Protein AF-0000000085127703 (afdb_homodimer)

Nearest PDB structures (foldseek):
  6pcp-assembly2_C  TM=9.337E-01  e=6.488E-09  Bordetella pertussis
  3bpx-assembly1_A  TM=8.016E-01  e=2.753E-08  unclassified
  5x80-assembly1_B  TM=7.424E-01  e=1.469E-08  Mycobacterium tuberculosis H37Rv
  3bpv-assembly1_A-2  TM=7.666E-01  e=2.931E-08  unclassified
  7kua-assembly1_A-2  TM=8.121E-01  e=8.723E-07  Pseudomonas putida

Structure (mmCIF, N/CA/C/O backbone):
data_AF-0000000085127703-model_v1
#
loop_
_entity.id
_entity.type
_entity.pdbx_description
1 polymer 'Transcriptional regulator, MarR family'
#
loop_
_atom_site.group_PDB
_atom_site.id
_atom_site.type_symbol
_atom_site.label_atom_id
_atom_site.label_alt_id
_atom_site.label_comp_id
_atom_site.label_asym_id
_atom_site.label_entity_id
_atom_site.label_seq_id
_atom_site.pdbx_PDB_ins_code
_atom_site.Cartn_x
_atom_site.Cartn_y
_atom_site.Cartn_z
_atom_site.occupancy
_atom_site.B_iso_or_equiv
_atom_site.auth_seq_id
_atom_site.auth_comp_id
_atom_site.auth_asym_id
_atom_site.auth_atom_id
_atom_site.pdbx_PDB_model_num
ATOM 1 N N . MET A 1 1 ? -14.344 -24.75 -31.078 1 34.97 1 MET A N 1
ATOM 2 C CA . MET A 1 1 ? -13.547 -23.531 -30.922 1 34.97 1 MET A CA 1
ATOM 3 C C . MET A 1 1 ? -12.938 -23.453 -29.531 1 34.97 1 MET A C 1
ATOM 5 O O . MET A 1 1 ? -13.656 -23.453 -28.531 1 34.97 1 MET A O 1
ATOM 9 N N . ASP A 1 2 ? -11.828 -24.078 -29.188 1 39.66 2 ASP A N 1
ATOM 10 C CA . ASP A 1 2 ? -11.125 -24.312 -27.922 1 39.66 2 ASP A CA 1
ATOM 11 C C . ASP A 1 2 ? -10.969 -23 -27.156 1 39.66 2 ASP A C 1
ATOM 13 O O . ASP A 1 2 ? -10.352 -22.047 -27.641 1 39.66 2 ASP A O 1
ATOM 17 N N . THR A 1 3 ? -12 -22.484 -26.594 1 42.81 3 THR A N 1
ATOM 18 C CA . THR A 1 3 ? -12.062 -21.234 -25.844 1 42.81 3 THR A CA 1
ATOM 19 C C . THR A 1 3 ? -10.805 -21.047 -25 1 42.81 3 THR A C 1
ATOM 21 O O . THR A 1 3 ? -10.633 -21.719 -23.969 1 42.81 3 THR A O 1
ATOM 24 N N . MET A 1 4 ? -9.656 -21.062 -25.672 1 41.09 4 MET A N 1
ATOM 25 C CA . MET A 1 4 ? -8.375 -20.875 -25 1 41.09 4 MET A CA 1
ATOM 26 C C . MET A 1 4 ? -8.469 -19.75 -23.969 1 41.09 4 MET A C 1
ATOM 28 O O . MET A 1 4 ? -8.797 -18.609 -24.297 1 41.09 4 MET A O 1
ATOM 32 N N . THR A 1 5 ? -8.961 -20.047 -22.812 1 49 5 THR A N 1
ATOM 33 C CA . THR A 1 5 ? -8.914 -19.094 -21.719 1 49 5 THR A CA 1
ATOM 34 C C . THR A 1 5 ? -7.66 -18.234 -21.812 1 49 5 THR A C 1
ATOM 36 O O . THR A 1 5 ? -6.547 -18.75 -21.875 1 49 5 THR A O 1
ATOM 39 N N . PRO A 1 6 ? -7.852 -17.062 -22.406 1 50.41 6 PRO A N 1
ATOM 40 C CA . PRO A 1 6 ? -6.656 -16.219 -22.5 1 50.41 6 PRO A CA 1
ATOM 41 C C . PRO A 1 6 ? -5.711 -16.391 -21.328 1 50.41 6 PRO A C 1
ATOM 43 O O . PRO A 1 6 ? -6.152 -16.688 -20.203 1 50.41 6 PRO A O 1
ATOM 46 N N . ALA A 1 7 ? -4.52 -16.75 -21.641 1 53.75 7 ALA A N 1
ATOM 47 C CA . ALA A 1 7 ? -3.477 -16.875 -20.625 1 53.75 7 ALA A CA 1
ATOM 48 C C . ALA A 1 7 ? -3.57 -15.742 -19.609 1 53.75 7 ALA A C 1
ATOM 50 O O . ALA A 1 7 ? -3.912 -14.609 -19.969 1 53.75 7 ALA A O 1
ATOM 51 N N . PRO A 1 8 ? -3.711 -16.125 -18.438 1 57.06 8 PRO A N 1
ATOM 52 C CA . PRO A 1 8 ? -3.734 -15.086 -17.406 1 57.06 8 PRO A CA 1
ATOM 53 C C . PRO A 1 8 ? -2.635 -14.039 -17.594 1 57.06 8 PRO A C 1
ATOM 55 O O . PRO A 1 8 ? -1.555 -14.359 -18.094 1 57.06 8 PRO A O 1
ATOM 58 N N . LEU A 1 9 ? -2.992 -12.812 -17.641 1 61.34 9 LEU A N 1
ATOM 59 C CA . LEU A 1 9 ? -2.031 -11.719 -17.734 1 61.34 9 LEU A CA 1
ATOM 60 C C . LEU A 1 9 ? -0.854 -11.945 -16.797 1 61.34 9 LEU A C 1
ATOM 62 O O . LEU A 1 9 ? -1.039 -12.391 -15.664 1 61.34 9 LEU A O 1
ATOM 66 N N . PRO A 1 10 ? 0.305 -11.797 -17.438 1 69.25 10 PRO A N 1
ATOM 67 C CA . PRO A 1 10 ? 1.476 -11.805 -16.562 1 69.25 10 PRO A CA 1
ATOM 68 C C . PRO A 1 10 ? 1.343 -10.836 -15.383 1 69.25 10 PRO A C 1
ATOM 70 O O . PRO A 1 10 ? 0.654 -9.82 -15.492 1 69.25 10 PRO A O 1
ATOM 73 N N . LEU A 1 11 ? 1.837 -11.195 -14.258 1 74.19 11 LEU A N 1
ATOM 74 C CA . LEU A 1 11 ? 1.729 -10.438 -13.016 1 74.19 11 LEU A CA 1
ATOM 75 C C . LEU A 1 11 ? 2.074 -8.977 -13.25 1 74.19 11 LEU A C 1
ATOM 77 O O . LEU A 1 11 ? 1.4 -8.086 -12.719 1 74.19 11 LEU A O 1
ATOM 81 N N . TYR A 1 12 ? 3.021 -8.695 -14.156 1 67.56 12 TYR A N 1
ATOM 82 C CA . TYR A 1 12 ? 3.51 -7.336 -14.367 1 67.56 12 TYR A CA 1
ATOM 83 C C . TYR A 1 12 ? 2.561 -6.547 -15.258 1 67.56 12 TYR A C 1
ATOM 85 O O . TYR A 1 12 ? 2.805 -5.375 -15.555 1 67.56 12 TYR A O 1
ATOM 93 N N . GLN A 1 13 ? 1.473 -7.16 -15.516 1 71.44 13 GLN A N 1
ATOM 94 C CA . GLN A 1 13 ? 0.457 -6.449 -16.281 1 71.44 13 GLN A CA 1
ATOM 95 C C . GLN A 1 13 ? -0.846 -6.328 -15.5 1 71.44 13 GLN A C 1
ATOM 97 O O . GLN A 1 13 ? -1.812 -5.734 -15.984 1 71.44 13 GLN A O 1
ATOM 102 N N . ARG A 1 14 ? -0.801 -6.891 -14.422 1 76.38 14 ARG A N 1
ATOM 103 C CA . ARG A 1 14 ? -2.004 -6.84 -13.594 1 76.38 14 ARG A CA 1
ATOM 104 C C . ARG A 1 14 ? -2.078 -5.531 -12.812 1 76.38 14 ARG A C 1
ATOM 106 O O . ARG A 1 14 ? -1.132 -5.168 -12.109 1 76.38 14 ARG A O 1
ATOM 113 N N . PRO A 1 15 ? -3.182 -4.82 -12.883 1 77.06 15 PRO A N 1
ATOM 114 C CA . PRO A 1 15 ? -3.307 -3.504 -12.258 1 77.06 15 PRO A CA 1
ATOM 115 C C . PRO A 1 15 ? -3.055 -3.541 -10.75 1 77.06 15 PRO A C 1
ATOM 117 O O . PRO A 1 15 ? -2.463 -2.609 -10.195 1 77.06 15 PRO A O 1
ATOM 120 N N . GLY A 1 16 ? -3.551 -4.629 -10.141 1 83.44 16 GLY A N 1
ATOM 121 C CA . GLY A 1 16 ? -3.318 -4.734 -8.703 1 83.44 16 GLY A CA 1
ATOM 122 C C . GLY A 1 16 ? -1.847 -4.754 -8.344 1 83.44 16 GLY A C 1
ATOM 123 O O . GLY A 1 16 ? -1.427 -4.086 -7.395 1 83.44 16 GLY A O 1
ATOM 124 N N . PHE A 1 17 ? -1.07 -5.449 -9.117 1 83.62 17 PHE A N 1
ATOM 125 C CA . PHE A 1 17 ? 0.365 -5.547 -8.875 1 83.62 17 PHE A CA 1
ATOM 126 C C . PHE A 1 17 ? 1.057 -4.223 -9.18 1 83.62 17 PHE A C 1
ATOM 128 O O . PHE A 1 17 ? 1.904 -3.771 -8.406 1 83.62 17 PHE A O 1
ATOM 135 N N . LEU A 1 18 ? 0.673 -3.578 -10.18 1 78.12 18 LEU A N 1
ATOM 136 C CA . LEU A 1 18 ? 1.271 -2.307 -10.57 1 78.12 18 LEU A CA 1
ATOM 137 C C . LEU A 1 18 ? 0.96 -1.223 -9.547 1 78.12 18 LEU A C 1
ATOM 139 O O . LEU A 1 18 ? 1.81 -0.379 -9.25 1 78.12 18 LEU A O 1
ATOM 143 N N . LEU A 1 19 ? -0.221 -1.273 -9.031 1 84.31 19 LEU A N 1
ATOM 144 C CA . LEU A 1 19 ? -0.604 -0.324 -7.992 1 84.31 19 LEU A CA 1
ATOM 145 C C . LEU A 1 19 ? 0.225 -0.538 -6.73 1 84.31 19 LEU A C 1
ATOM 147 O O . LEU A 1 19 ? 0.68 0.427 -6.109 1 84.31 19 LEU A O 1
ATOM 151 N N . ARG A 1 20 ? 0.376 -1.739 -6.367 1 87.62 20 ARG A N 1
ATOM 152 C CA . ARG A 1 20 ? 1.191 -2.049 -5.199 1 87.62 20 ARG A CA 1
ATOM 153 C C . ARG A 1 20 ? 2.621 -1.553 -5.383 1 87.62 20 ARG A C 1
ATOM 155 O O . ARG A 1 20 ? 3.178 -0.902 -4.492 1 87.62 20 ARG A O 1
ATOM 162 N N . ARG A 1 21 ? 3.17 -1.856 -6.5 1 83.5 21 ARG A N 1
ATOM 163 C CA . ARG A 1 21 ? 4.547 -1.454 -6.773 1 83.5 21 ARG A CA 1
ATOM 164 C C . ARG A 1 21 ? 4.676 0.065 -6.801 1 83.5 21 ARG A C 1
ATOM 166 O O . ARG A 1 21 ? 5.629 0.621 -6.246 1 83.5 21 ARG A O 1
ATOM 173 N N . ALA A 1 22 ? 3.738 0.71 -7.441 1 82.38 22 ALA A N 1
ATOM 174 C CA . ALA A 1 22 ? 3.74 2.17 -7.492 1 82.38 22 ALA A CA 1
ATOM 175 C C . ALA A 1 22 ? 3.658 2.768 -6.09 1 82.38 22 ALA A C 1
ATOM 177 O O . ALA A 1 22 ? 4.34 3.748 -5.785 1 82.38 22 ALA A O 1
ATOM 178 N N . HIS A 1 23 ? 2.787 2.203 -5.34 1 87.62 23 HIS A N 1
ATOM 179 C CA . HIS A 1 23 ? 2.656 2.668 -3.965 1 87.62 23 HIS A CA 1
ATOM 180 C C . HIS A 1 23 ? 3.951 2.457 -3.188 1 87.62 23 HIS A C 1
ATOM 182 O O . HIS A 1 23 ? 4.391 3.346 -2.451 1 87.62 23 HIS A O 1
ATOM 188 N N . GLN A 1 24 ? 4.613 1.324 -3.359 1 89.25 24 GLN A N 1
ATOM 189 C CA . GLN A 1 24 ? 5.879 1.037 -2.693 1 89.25 24 GLN A CA 1
ATOM 190 C C . GLN A 1 24 ? 6.945 2.059 -3.074 1 89.25 24 GLN A C 1
ATOM 192 O O . GLN A 1 24 ? 7.68 2.549 -2.213 1 89.25 24 GLN A O 1
ATOM 197 N N . ILE A 1 25 ? 7.008 2.342 -4.305 1 84.25 25 ILE A N 1
ATOM 198 C CA . ILE A 1 25 ? 7.988 3.307 -4.797 1 84.25 25 ILE A CA 1
ATOM 199 C C . ILE A 1 25 ? 7.691 4.688 -4.215 1 84.25 25 ILE A C 1
ATOM 201 O O . ILE A 1 25 ? 8.609 5.391 -3.779 1 84.25 25 ILE A O 1
ATOM 205 N N . SER A 1 26 ? 6.414 5.031 -4.246 1 88.44 26 SER A N 1
ATOM 206 C CA . SER A 1 26 ? 6 6.309 -3.684 1 88.44 26 SER A CA 1
ATOM 207 C C . SER A 1 26 ? 6.402 6.43 -2.219 1 88.44 26 SER A C 1
ATOM 209 O O . SER A 1 26 ? 6.934 7.457 -1.796 1 88.44 26 SER A O 1
ATOM 211 N N . VAL A 1 27 ? 6.176 5.434 -1.481 1 93.25 27 VAL A N 1
ATOM 212 C CA . VAL A 1 27 ? 6.523 5.418 -0.065 1 93.25 27 VAL A CA 1
ATOM 213 C C . VAL A 1 27 ? 8.039 5.523 0.096 1 93.25 27 VAL A C 1
ATOM 215 O O . VAL A 1 27 ? 8.531 6.297 0.922 1 93.25 27 VAL A O 1
ATOM 218 N N . GLY A 1 28 ? 8.758 4.758 -0.747 1 91.81 28 GLY A N 1
ATOM 219 C CA . GLY A 1 28 ? 10.211 4.816 -0.689 1 91.81 28 GLY A CA 1
ATOM 220 C C . GLY A 1 28 ? 10.766 6.203 -0.958 1 91.81 28 GLY A C 1
ATOM 221 O O . GLY A 1 28 ? 11.664 6.664 -0.25 1 91.81 28 GLY A O 1
ATOM 222 N N . ILE A 1 29 ? 10.25 6.84 -1.928 1 89.69 29 ILE A N 1
ATOM 223 C CA . ILE A 1 29 ? 10.68 8.188 -2.287 1 89.69 29 ILE A CA 1
ATOM 224 C C . ILE A 1 29 ? 10.383 9.148 -1.138 1 89.69 29 ILE A C 1
ATOM 226 O O . ILE A 1 29 ? 11.234 9.961 -0.768 1 89.69 29 ILE A O 1
ATOM 230 N N . PHE A 1 30 ? 9.172 9.062 -0.596 1 94.38 30 PHE A N 1
ATOM 231 C CA . PHE A 1 30 ? 8.789 9.914 0.529 1 94.38 30 PHE A CA 1
ATOM 232 C C . PHE A 1 30 ? 9.734 9.703 1.705 1 94.38 30 PHE A C 1
ATOM 234 O O . PHE A 1 30 ? 10.25 10.672 2.273 1 94.38 30 PHE A O 1
ATOM 241 N N . GLU A 1 31 ? 9.992 8.5 2.061 1 94.25 31 GLU A N 1
ATOM 242 C CA . GLU A 1 31 ? 10.812 8.188 3.229 1 94.25 31 GLU A CA 1
ATOM 243 C C . GLU A 1 31 ? 12.258 8.641 3.025 1 94.25 31 GLU A C 1
ATOM 245 O O . GLU A 1 31 ? 12.906 9.102 3.965 1 94.25 31 GLU A O 1
ATOM 250 N N . GLU A 1 32 ? 12.695 8.453 1.856 1 93.12 32 GLU A N 1
ATOM 251 C CA . GLU A 1 32 ? 14.047 8.914 1.559 1 93.12 32 GLU A CA 1
ATOM 252 C C . GLU A 1 32 ? 14.156 10.43 1.692 1 93.12 32 GLU A C 1
ATOM 254 O O . GLU A 1 32 ? 15.078 10.938 2.342 1 93.12 32 GLU A O 1
ATOM 259 N N . GLN A 1 33 ? 13.195 11.164 1.123 1 93.94 33 GLN A N 1
ATOM 260 C CA . GLN A 1 33 ? 13.258 12.625 1.088 1 93.94 33 GLN A CA 1
ATOM 261 C C . GLN A 1 33 ? 12.93 13.219 2.455 1 93.94 33 GLN A C 1
ATOM 263 O O . GLN A 1 33 ? 13.453 14.273 2.816 1 93.94 33 GLN A O 1
ATOM 268 N N . CYS A 1 34 ? 12.086 12.555 3.25 1 95 34 CYS A N 1
ATOM 269 C CA . CYS A 1 34 ? 11.617 13.109 4.516 1 95 34 CYS A CA 1
ATOM 270 C C . CYS A 1 34 ? 12.305 12.43 5.695 1 95 34 CYS A C 1
ATOM 272 O O . CYS A 1 34 ? 11.875 12.57 6.84 1 95 34 CYS A O 1
ATOM 274 N N . ARG A 1 35 ? 13.359 11.711 5.367 1 92.75 35 ARG A N 1
ATOM 275 C CA . ARG A 1 35 ? 14.109 10.984 6.383 1 92.75 35 ARG A CA 1
ATOM 276 C C . ARG A 1 35 ? 14.516 11.898 7.531 1 92.75 35 ARG A C 1
ATOM 278 O O . ARG A 1 35 ? 14.359 11.547 8.703 1 92.75 35 ARG A O 1
ATOM 285 N N . PRO A 1 36 ? 14.891 13.102 7.324 1 92.69 36 PRO A N 1
ATOM 286 C CA . PRO A 1 36 ? 15.328 13.984 8.406 1 92.69 36 PRO A CA 1
ATOM 287 C C . PRO A 1 36 ? 14.203 14.32 9.383 1 92.69 36 PRO A C 1
ATOM 289 O O . PRO A 1 36 ? 14.469 14.695 10.531 1 92.69 36 PRO A O 1
ATOM 292 N N . LEU A 1 37 ? 12.969 14.18 9.008 1 92.75 37 LEU A N 1
ATOM 293 C CA . LEU A 1 37 ? 11.828 14.555 9.836 1 92.75 37 LEU A CA 1
ATOM 294 C C . LEU A 1 37 ? 11.312 13.352 10.625 1 92.75 37 LEU A C 1
ATOM 296 O O . LEU A 1 37 ? 10.562 13.523 11.594 1 92.75 37 LEU A O 1
ATOM 300 N N . GLY A 1 38 ? 11.688 12.195 10.164 1 92.38 38 GLY A N 1
ATOM 301 C CA . GLY A 1 38 ? 11.195 10.992 10.82 1 92.38 38 GLY A CA 1
ATOM 302 C C . GLY A 1 38 ? 9.695 10.805 10.664 1 92.38 38 GLY A C 1
ATOM 303 O O . GLY A 1 38 ? 9.023 10.367 11.594 1 92.38 38 GLY A O 1
ATOM 304 N N . LEU A 1 39 ? 9.094 11.188 9.602 1 92.62 39 LEU A N 1
ATOM 305 C CA . LEU A 1 39 ? 7.664 11.094 9.328 1 92.62 39 LEU A CA 1
ATOM 306 C C . LEU A 1 39 ? 7.383 10.031 8.266 1 92.62 39 LEU A C 1
ATOM 308 O O . LEU A 1 39 ? 8.109 9.93 7.277 1 92.62 39 LEU A O 1
ATOM 312 N N . THR A 1 40 ? 6.445 9.227 8.539 1 94.69 40 THR A N 1
ATOM 313 C CA . THR A 1 40 ? 5.926 8.328 7.516 1 94.69 40 THR A CA 1
ATOM 314 C C . THR A 1 40 ? 4.797 8.992 6.73 1 94.69 40 THR A C 1
ATOM 316 O O . THR A 1 40 ? 4.242 10 7.168 1 94.69 40 THR A O 1
ATOM 319 N N . PRO A 1 41 ? 4.434 8.375 5.633 1 95.44 41 PRO A N 1
ATOM 320 C CA . PRO A 1 41 ? 3.359 8.984 4.844 1 95.44 41 PRO A CA 1
ATOM 321 C C . PRO A 1 41 ? 2.045 9.086 5.613 1 95.44 41 PRO A C 1
ATOM 323 O O . PRO A 1 41 ? 1.398 10.133 5.613 1 95.44 41 PRO A O 1
ATOM 326 N N . PRO A 1 42 ? 1.661 8.039 6.383 1 96.06 42 PRO A N 1
ATOM 327 C CA . PRO A 1 42 ? 0.42 8.172 7.152 1 96.06 42 PRO A CA 1
ATOM 328 C C . PRO A 1 42 ? 0.514 9.234 8.242 1 96.06 42 PRO A C 1
ATOM 330 O O . PRO A 1 42 ? -0.464 9.938 8.508 1 96.06 42 PRO A O 1
ATOM 333 N N . GLN A 1 43 ? 1.615 9.312 8.828 1 96.25 43 GLN A N 1
ATOM 334 C CA . GLN A 1 43 ? 1.798 10.344 9.844 1 96.25 43 GLN A CA 1
ATOM 335 C C . GLN A 1 43 ? 1.698 11.742 9.242 1 96.25 43 GLN A C 1
ATOM 337 O O . GLN A 1 43 ? 1.05 12.625 9.805 1 96.25 43 GLN A O 1
ATOM 342 N N . TYR A 1 44 ? 2.342 11.93 8.141 1 95.94 44 TYR A N 1
ATOM 343 C CA . TYR A 1 44 ? 2.244 13.203 7.438 1 95.94 44 TYR A CA 1
ATOM 344 C C . TYR A 1 44 ? 0.797 13.516 7.066 1 95.94 44 TYR A C 1
ATOM 346 O O . TYR A 1 44 ? 0.32 14.633 7.281 1 95.94 44 TYR A O 1
ATOM 354 N N . GLY A 1 45 ? 0.127 12.531 6.477 1 94.88 45 GLY A N 1
ATOM 355 C CA . GLY A 1 45 ? -1.273 12.711 6.121 1 94.88 45 GLY A CA 1
ATOM 356 C C . GLY A 1 45 ? -2.139 13.117 7.301 1 94.88 45 GLY A C 1
ATOM 357 O O . GLY A 1 45 ? -3.006 13.984 7.172 1 94.88 45 GLY A O 1
ATOM 358 N N . ALA A 1 46 ? -1.9 12.516 8.391 1 95.62 46 ALA A N 1
ATOM 359 C CA . ALA A 1 46 ? -2.656 12.844 9.594 1 95.62 46 ALA A CA 1
ATOM 360 C C . ALA A 1 46 ? -2.414 14.289 10.016 1 95.62 46 ALA A C 1
ATOM 362 O O . ALA A 1 46 ? -3.355 15.008 10.352 1 95.62 46 ALA A O 1
ATOM 363 N N . LEU A 1 47 ? -1.167 14.695 10 1 96.31 47 LEU A N 1
ATOM 364 C CA . LEU A 1 47 ? -0.826 16.062 10.375 1 96.31 47 LEU A CA 1
ATOM 365 C C . LEU A 1 47 ? -1.514 17.062 9.453 1 96.31 47 LEU A C 1
ATOM 367 O O . LEU A 1 47 ? -2.055 18.078 9.922 1 96.31 47 LEU A O 1
ATOM 371 N N . VAL A 1 48 ? -1.512 16.766 8.219 1 94.44 48 VAL A N 1
ATOM 372 C CA . VAL A 1 48 ? -2.123 17.656 7.227 1 94.44 48 VAL A CA 1
ATOM 373 C C . VAL A 1 48 ? -3.621 17.766 7.496 1 94.44 48 VAL A C 1
ATOM 375 O O . VAL A 1 48 ? -4.168 18.875 7.512 1 94.44 48 VAL A O 1
ATOM 378 N N . LEU A 1 49 ? -4.258 16.656 7.754 1 92.88 49 LEU A N 1
ATOM 379 C CA . LEU A 1 49 ? -5.707 16.641 7.922 1 92.88 49 LEU A CA 1
ATOM 380 C C . LEU A 1 49 ? -6.109 17.312 9.234 1 92.88 49 LEU A C 1
ATOM 382 O O . LEU A 1 49 ? -7.098 18.047 9.281 1 92.88 49 LEU A O 1
ATOM 386 N N . ILE A 1 50 ? -5.359 17.047 10.234 1 94.88 50 ILE A N 1
ATOM 387 C CA . ILE A 1 50 ? -5.656 17.656 11.523 1 94.88 50 ILE A CA 1
ATOM 388 C C . ILE A 1 50 ? -5.477 19.172 11.438 1 94.88 50 ILE A C 1
ATOM 390 O O . ILE A 1 50 ? -6.27 19.922 11.992 1 94.88 50 ILE A O 1
ATOM 394 N N . ASP A 1 51 ? -4.402 19.578 10.773 1 94.38 51 ASP A N 1
ATOM 395 C CA . ASP A 1 51 ? -4.152 21.016 10.602 1 94.38 51 ASP A CA 1
ATOM 396 C C . ASP A 1 51 ? -5.285 21.672 9.82 1 94.38 51 ASP A C 1
ATOM 398 O O . ASP A 1 51 ? -5.672 22.812 10.125 1 94.38 51 ASP A O 1
ATOM 402 N N . ALA A 1 52 ? -5.801 21.031 8.852 1 90.88 52 ALA A N 1
ATOM 403 C CA . ALA A 1 52 ? -6.848 21.562 7.984 1 90.88 52 ALA A CA 1
ATOM 404 C C . ALA A 1 52 ? -8.188 21.609 8.711 1 90.88 52 ALA A C 1
ATOM 406 O O . ALA A 1 52 ? -9.07 22.391 8.344 1 90.88 52 ALA A O 1
ATOM 407 N N . SER A 1 53 ? -8.367 20.75 9.688 1 90.31 53 SER A N 1
ATOM 408 C CA . SER A 1 53 ? -9.617 20.703 10.438 1 90.31 53 SER A CA 1
ATOM 409 C C . SER A 1 53 ? -9.352 20.578 11.93 1 90.31 53 SER A C 1
ATOM 411 O O . SER A 1 53 ? -9.664 19.562 12.547 1 90.31 53 SER A O 1
ATOM 413 N N . PRO A 1 54 ? -8.922 21.734 12.5 1 90.38 54 PRO A N 1
ATOM 414 C CA . PRO A 1 54 ? -8.664 21.672 13.938 1 90.38 54 PRO A CA 1
ATOM 415 C C . PRO A 1 54 ? -9.914 21.344 14.75 1 90.38 54 PRO A C 1
ATOM 417 O O . PRO A 1 54 ? -11 21.859 14.469 1 90.38 54 PRO A O 1
ATOM 420 N N . GLY A 1 55 ? -9.758 20.391 15.664 1 89.69 55 GLY A N 1
ATOM 421 C CA . GLY A 1 55 ? -10.883 20 16.5 1 89.69 55 GLY A CA 1
ATOM 422 C C . GLY A 1 55 ? -11.648 18.797 15.945 1 89.69 55 GLY A C 1
ATOM 423 O O . GLY A 1 55 ? -12.625 18.359 16.547 1 89.69 55 GLY A O 1
ATOM 424 N N . SER A 1 56 ? -11.172 18.266 14.844 1 88.5 56 SER A N 1
ATOM 425 C CA . SER A 1 56 ? -11.797 17.062 14.297 1 88.5 56 SER A CA 1
ATOM 426 C C . SER A 1 56 ? -11.594 15.859 15.227 1 88.5 56 SER A C 1
ATOM 428 O O . SER A 1 56 ? -10.625 15.812 15.984 1 88.5 56 SER A O 1
ATOM 430 N N . ASP A 1 57 ? -12.562 14.93 15.117 1 91.56 57 ASP A N 1
ATOM 431 C CA . ASP A 1 57 ? -12.445 13.75 15.961 1 91.56 57 ASP A CA 1
ATOM 432 C C . ASP A 1 57 ? -11.711 12.625 15.234 1 91.56 57 ASP A C 1
ATOM 434 O O . ASP A 1 57 ? -11.469 12.711 14.031 1 91.56 57 ASP A O 1
ATOM 438 N N . GLN A 1 58 ? -11.359 11.648 16 1 92.56 58 GLN A N 1
ATOM 439 C CA . GLN A 1 58 ? -10.578 10.547 15.477 1 92.56 58 GLN A CA 1
ATOM 440 C C . GLN A 1 58 ? -11.344 9.781 14.398 1 92.56 58 GLN A C 1
ATOM 442 O O . GLN A 1 58 ? -10.758 9.297 13.438 1 92.56 58 GLN A O 1
ATOM 447 N N . SER A 1 59 ? -12.602 9.719 14.609 1 90 59 SER A N 1
ATOM 448 C CA . SER A 1 59 ? -13.43 9.023 13.625 1 90 59 SER A CA 1
ATOM 449 C C . SER A 1 59 ? -13.414 9.742 12.281 1 90 59 SER A C 1
ATOM 451 O O . SER A 1 59 ? -13.32 9.102 11.227 1 90 59 SER A O 1
ATOM 453 N N . SER A 1 60 ? -13.547 11.023 12.336 1 89.56 60 SER A N 1
ATOM 454 C CA . SER A 1 60 ? -13.492 11.828 11.117 1 89.56 60 SER A CA 1
ATOM 455 C C . SER A 1 60 ? -12.125 11.727 10.445 1 89.56 60 SER A C 1
ATOM 457 O O . SER A 1 60 ? -12.039 11.656 9.219 1 89.56 60 SER A O 1
ATOM 459 N N . LEU A 1 61 ? -11.078 11.695 11.227 1 92.56 61 LEU A N 1
ATOM 460 C CA . LEU A 1 61 ? -9.727 11.523 10.703 1 92.56 61 LEU A CA 1
ATOM 461 C C . LEU A 1 61 ? -9.57 10.164 10.031 1 92.56 61 LEU A C 1
ATOM 463 O O . LEU A 1 61 ? -9.031 10.07 8.93 1 92.56 61 LEU A O 1
ATOM 467 N N . ALA A 1 62 ? -10.109 9.164 10.664 1 92.25 62 ALA A N 1
ATOM 468 C CA . ALA A 1 62 ? -10.047 7.812 10.125 1 92.25 62 ALA A CA 1
ATOM 469 C C . ALA A 1 62 ? -10.727 7.727 8.766 1 92.25 62 ALA A C 1
ATOM 471 O O . ALA A 1 62 ? -10.164 7.18 7.812 1 92.25 62 ALA A O 1
ATOM 472 N N . ARG A 1 63 ? -11.875 8.32 8.695 1 87.5 63 ARG A N 1
ATOM 473 C CA . ARG A 1 63 ? -12.648 8.328 7.453 1 87.5 63 ARG A CA 1
ATOM 474 C C . ARG A 1 63 ? -11.898 9.062 6.348 1 87.5 63 ARG A C 1
ATOM 476 O O . ARG A 1 63 ? -11.797 8.57 5.223 1 87.5 63 ARG A O 1
ATOM 483 N N . ALA A 1 64 ? -11.359 10.156 6.715 1 85.88 64 ALA A N 1
ATOM 484 C CA . ALA A 1 64 ? -10.641 10.969 5.734 1 85.88 64 ALA A CA 1
ATOM 485 C C . ALA A 1 64 ? -9.383 10.258 5.238 1 85.88 64 ALA A C 1
ATOM 487 O O . ALA A 1 64 ? -9.008 10.383 4.07 1 85.88 64 ALA A O 1
ATOM 488 N N . MET A 1 65 ? -8.758 9.492 6.043 1 90.5 65 MET A N 1
ATOM 489 C CA . MET A 1 65 ? -7.516 8.812 5.703 1 90.5 65 MET A CA 1
ATOM 490 C C . MET A 1 65 ? -7.797 7.469 5.035 1 90.5 65 MET A C 1
ATOM 492 O O . MET A 1 65 ? -6.922 6.902 4.379 1 90.5 65 MET A O 1
ATOM 496 N N . GLY A 1 66 ? -8.961 6.941 5.246 1 89.06 66 GLY A N 1
ATOM 497 C CA . GLY A 1 66 ? -9.258 5.59 4.805 1 89.06 66 GLY A CA 1
ATOM 498 C C . GLY A 1 66 ? -8.664 4.523 5.707 1 89.06 66 GLY A C 1
ATOM 499 O O . GLY A 1 66 ? -8.211 3.482 5.227 1 89.06 66 GLY A O 1
ATOM 500 N N . PHE A 1 67 ? -8.586 4.809 7.004 1 93.19 67 PHE A N 1
ATOM 501 C CA . PHE A 1 67 ? -8.086 3.861 7.988 1 93.19 67 PHE A CA 1
ATOM 502 C C . PHE A 1 67 ? -9.203 3.4 8.914 1 93.19 67 PHE A C 1
ATOM 504 O O . PHE A 1 67 ? -10.234 4.062 9.031 1 93.19 67 PHE A O 1
ATOM 511 N N . ASP A 1 68 ? -8.953 2.244 9.469 1 92.19 68 ASP A N 1
ATOM 512 C CA . ASP A 1 68 ? -9.875 1.828 10.516 1 92.19 68 ASP A CA 1
ATOM 513 C C . ASP A 1 68 ? -9.555 2.514 11.836 1 92.19 68 ASP A C 1
ATOM 515 O O . ASP A 1 68 ? -8.531 3.195 11.953 1 92.19 68 ASP A O 1
ATOM 519 N N . LYS A 1 69 ? -10.406 2.32 12.75 1 92.88 69 LYS A N 1
ATOM 520 C CA . LYS A 1 69 ? -10.328 3.021 14.031 1 92.88 69 LYS A CA 1
ATOM 521 C C . LYS A 1 69 ? -9.062 2.65 14.781 1 92.88 69 LYS A C 1
ATOM 523 O O . LYS A 1 69 ? -8.422 3.512 15.391 1 92.88 69 LYS A O 1
ATOM 528 N N . VAL A 1 70 ? -8.727 1.424 14.727 1 95.81 70 VAL A N 1
ATOM 529 C CA . VAL A 1 70 ? -7.586 0.936 15.492 1 95.81 70 VAL A CA 1
ATOM 530 C C . VAL A 1 70 ? -6.293 1.502 14.914 1 95.81 70 VAL A C 1
ATOM 532 O O . VAL A 1 70 ? -5.434 1.986 15.648 1 95.81 70 VAL A O 1
ATOM 535 N N . THR A 1 71 ? -6.152 1.456 13.57 1 95.75 71 THR A N 1
ATOM 536 C CA . THR A 1 71 ? -4.984 2.01 12.891 1 95.75 71 THR A CA 1
ATOM 537 C C . THR A 1 71 ? -4.859 3.506 13.172 1 95.75 71 THR A C 1
ATOM 539 O O . THR A 1 71 ? -3.762 4.004 13.43 1 95.75 71 THR A O 1
ATOM 542 N N . THR A 1 72 ? -5.965 4.164 13.109 1 95.06 72 THR A N 1
ATOM 543 C CA . THR A 1 72 ? -5.977 5.602 13.352 1 95.06 72 THR A CA 1
ATOM 544 C C . THR A 1 72 ? -5.586 5.914 14.797 1 95.06 72 THR A C 1
ATOM 546 O O . THR A 1 72 ? -4.812 6.84 15.047 1 95.06 72 THR A O 1
ATOM 549 N N . LEU A 1 73 ? -6.09 5.121 15.727 1 95.38 73 LEU A N 1
ATOM 550 C CA . LEU A 1 73 ? -5.758 5.301 17.125 1 95.38 73 LEU A CA 1
ATOM 551 C C . LEU A 1 73 ? -4.254 5.172 17.359 1 95.38 73 LEU A C 1
ATOM 553 O O . LEU A 1 73 ? -3.646 6.008 18.031 1 95.38 73 LEU A O 1
ATOM 557 N N . ARG A 1 74 ? -3.709 4.172 16.781 1 97.38 74 ARG A N 1
ATOM 558 C CA . ARG A 1 74 ? -2.275 3.943 16.922 1 97.38 74 ARG A CA 1
ATOM 559 C C . ARG A 1 74 ? -1.475 5.078 16.297 1 97.38 74 ARG A C 1
ATOM 561 O O . ARG A 1 74 ? -0.456 5.504 16.844 1 97.38 74 ARG A O 1
ATOM 568 N N . LEU A 1 75 ? -1.902 5.465 15.18 1 97.12 75 LEU A N 1
ATOM 569 C CA . LEU A 1 75 ? -1.26 6.562 14.469 1 97.12 75 LEU A CA 1
ATOM 570 C C . LEU A 1 75 ? -1.283 7.84 15.305 1 97.12 75 LEU A C 1
ATOM 572 O O . LEU A 1 75 ? -0.251 8.492 15.477 1 97.12 75 LEU A O 1
ATOM 576 N N . VAL A 1 76 ? -2.428 8.164 15.883 1 96.75 76 VAL A N 1
ATOM 577 C CA . VAL A 1 76 ? -2.605 9.383 16.672 1 96.75 76 VAL A CA 1
ATOM 578 C C . VAL A 1 76 ? -1.806 9.281 17.969 1 96.75 76 VAL A C 1
ATOM 580 O O . VAL A 1 76 ? -1.161 10.242 18.375 1 96.75 76 VAL A O 1
ATOM 583 N N . ARG A 1 77 ? -1.855 8.164 18.562 1 96.88 77 ARG A N 1
ATOM 584 C CA . ARG A 1 77 ? -1.084 7.949 19.781 1 96.88 77 ARG A CA 1
ATOM 585 C C . ARG A 1 77 ? 0.405 8.172 19.531 1 96.88 77 ARG A C 1
ATOM 587 O O . ARG A 1 77 ? 1.09 8.789 20.344 1 96.88 77 ARG A O 1
ATOM 594 N N . GLY A 1 78 ? 0.889 7.664 18.453 1 97.31 78 GLY A N 1
ATOM 595 C CA . GLY A 1 78 ? 2.285 7.867 18.094 1 97.31 78 GLY A CA 1
ATOM 596 C C . GLY A 1 78 ? 2.646 9.328 17.922 1 97.31 78 GLY A C 1
ATOM 597 O O . GLY A 1 78 ? 3.713 9.773 18.344 1 97.31 78 GLY A O 1
ATOM 598 N N . LEU A 1 79 ? 1.788 10.07 17.328 1 97.75 79 LEU A N 1
ATOM 599 C CA . LEU A 1 79 ? 2.018 11.492 17.094 1 97.75 79 LEU A CA 1
ATOM 600 C C . LEU A 1 79 ? 1.929 12.273 18.406 1 97.75 79 LEU A C 1
ATOM 602 O O . LEU A 1 79 ? 2.66 13.242 18.609 1 97.75 79 LEU A O 1
ATOM 606 N N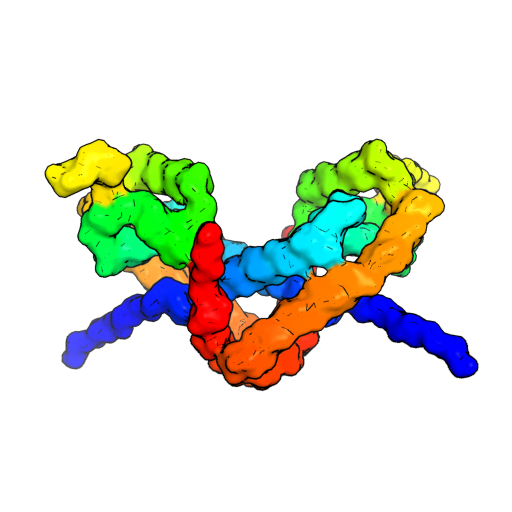 . GLU A 1 80 ? 1.001 11.828 19.25 1 97.12 80 GLU A N 1
ATOM 607 C CA . GLU A 1 80 ? 0.863 12.438 20.562 1 97.12 80 GLU A CA 1
ATOM 608 C C . GLU A 1 80 ? 2.105 12.203 21.422 1 97.12 80 GLU A C 1
ATOM 610 O O . GLU A 1 80 ? 2.586 13.117 22.094 1 97.12 80 GLU A O 1
ATOM 615 N N . GLU A 1 81 ? 2.615 11.016 21.422 1 97.12 81 GLU A N 1
ATOM 616 C CA . GLU A 1 81 ? 3.811 10.656 22.172 1 97.12 81 GLU A CA 1
ATOM 617 C C . GLU A 1 81 ? 5.008 11.508 21.75 1 97.12 81 GLU A C 1
ATOM 619 O O . GLU A 1 81 ? 5.871 11.82 22.578 1 97.12 81 GLU A O 1
ATOM 624 N N . ARG A 1 82 ? 5.016 11.938 20.516 1 97 82 ARG A N 1
ATOM 625 C CA . ARG A 1 82 ? 6.102 12.758 20 1 97 82 ARG A CA 1
ATOM 626 C C . ARG A 1 82 ? 5.777 14.242 20.141 1 97 82 ARG A C 1
ATOM 628 O O . ARG A 1 82 ? 6.527 15.094 19.656 1 97 82 ARG A O 1
ATOM 635 N N . GLU A 1 83 ? 4.586 14.508 20.703 1 98 83 GLU A N 1
ATOM 636 C CA . GLU A 1 83 ? 4.145 15.852 21.047 1 98 83 GLU A CA 1
ATOM 637 C C . GLU A 1 83 ? 3.801 16.656 19.797 1 98 83 GLU A C 1
ATOM 639 O O . GLU A 1 83 ? 4.012 17.875 19.766 1 98 83 GLU A O 1
ATOM 644 N N . TYR A 1 84 ? 3.383 16.016 18.734 1 98.12 84 TYR A N 1
ATOM 645 C CA . TYR A 1 84 ? 2.971 16.703 17.531 1 98.12 84 TYR A CA 1
ATOM 646 C C . TYR A 1 84 ? 1.476 17 17.547 1 98.12 84 TYR A C 1
ATOM 648 O O . TYR A 1 84 ? 1.014 17.953 16.906 1 98.12 84 TYR A O 1
ATOM 656 N N . VAL A 1 85 ? 0.708 16.141 18.266 1 97.88 85 VAL A N 1
ATOM 657 C CA . VAL A 1 85 ? -0.747 16.234 18.312 1 97.88 85 VAL A CA 1
ATOM 658 C C . VAL A 1 85 ? -1.222 16.281 19.766 1 97.88 85 VAL A C 1
ATOM 660 O O . VAL A 1 85 ? -0.62 15.648 20.641 1 97.88 85 VAL A O 1
ATOM 663 N N . HIS A 1 86 ? -2.178 17.047 19.953 1 96.44 86 HIS A N 1
ATOM 664 C CA . HIS A 1 86 ? -2.861 17.109 21.234 1 96.44 86 HIS A CA 1
ATOM 665 C C . HIS A 1 86 ? -4.297 16.594 21.125 1 96.44 86 HIS A C 1
ATOM 667 O O . HIS A 1 86 ? -5.02 16.969 20.188 1 96.44 86 HIS A O 1
ATOM 673 N N . ARG A 1 87 ? -4.617 15.711 22.031 1 92.31 87 ARG A N 1
ATOM 674 C CA . ARG A 1 87 ? -5.969 15.172 22.109 1 92.31 87 ARG A CA 1
ATOM 675 C C . ARG A 1 87 ? -6.699 15.711 23.344 1 92.31 87 ARG A C 1
ATOM 677 O O . ARG A 1 87 ? -6.152 15.711 24.438 1 92.31 87 ARG A O 1
ATOM 684 N N . ALA A 1 88 ? -7.828 16.281 23.125 1 88.88 88 ALA A N 1
ATOM 685 C CA . ALA A 1 88 ? -8.641 16.766 24.234 1 88.88 88 ALA A CA 1
ATOM 686 C C . ALA A 1 88 ? -10.062 16.219 24.156 1 88.88 88 ALA A C 1
ATOM 688 O O . ALA A 1 88 ? -10.586 15.984 23.062 1 88.88 88 ALA A O 1
ATOM 689 N N . LEU A 1 89 ? -10.57 15.93 25.328 1 84.19 89 LEU A N 1
ATOM 690 C CA . LEU A 1 89 ? -11.969 15.516 25.359 1 84.19 89 LEU A CA 1
ATOM 691 C C . LEU A 1 89 ? -12.875 16.641 24.859 1 84.19 89 LEU A C 1
ATOM 693 O O . LEU A 1 89 ? -12.664 17.812 25.188 1 84.19 89 LEU A O 1
ATOM 697 N N . SER A 1 90 ? -13.703 16.172 23.938 1 74.44 90 SER A N 1
ATOM 698 C CA . SER A 1 90 ? -14.641 17.156 23.422 1 74.44 90 SER A CA 1
ATOM 699 C C . SER A 1 90 ? -15.602 17.625 24.5 1 74.44 90 SER A C 1
ATOM 701 O O . SER A 1 90 ? -16.062 16.844 25.328 1 74.44 90 SER A O 1
ATOM 703 N N . THR A 1 91 ? -15.758 18.875 24.547 1 70.38 91 THR A N 1
ATOM 704 C CA . THR A 1 91 ? -16.719 19.453 25.469 1 70.38 91 THR A CA 1
ATOM 705 C C . THR A 1 91 ? -18.141 19.125 25.031 1 70.38 91 THR A C 1
ATOM 707 O O . THR A 1 91 ? -19.078 19.172 25.844 1 70.38 91 THR A O 1
ATOM 710 N N . ARG A 1 92 ? -18.297 18.875 23.844 1 71.19 92 ARG A N 1
ATOM 711 C CA . ARG A 1 92 ? -19.609 18.625 23.266 1 71.19 92 ARG A CA 1
ATOM 712 C C . ARG A 1 92 ? -19.984 17.156 23.375 1 71.19 92 ARG A C 1
ATOM 714 O O . ARG A 1 92 ? -21.141 16.828 23.641 1 71.19 92 ARG A O 1
ATOM 721 N N . ASP A 1 93 ? -19.141 16.375 23.031 1 69.56 93 ASP A N 1
ATOM 722 C CA . ASP A 1 93 ? -19.312 14.922 23.109 1 69.56 93 ASP A CA 1
ATOM 723 C C . ASP A 1 93 ? -18.141 14.281 23.859 1 69.56 93 ASP A C 1
ATOM 725 O O . ASP A 1 93 ? -17.062 14.078 23.281 1 69.56 93 ASP A O 1
ATOM 729 N N . ARG A 1 94 ? -18.422 13.984 25.141 1 68.25 94 ARG A N 1
ATOM 730 C CA . ARG A 1 94 ? -17.391 13.516 26.062 1 68.25 94 ARG A CA 1
ATOM 731 C C . ARG A 1 94 ? -16.797 12.195 25.578 1 68.25 94 ARG A C 1
ATOM 733 O O . ARG A 1 94 ? -15.789 11.727 26.125 1 68.25 94 ARG A O 1
ATOM 740 N N . ARG A 1 95 ? -17.344 11.711 24.453 1 68.62 95 ARG A N 1
ATOM 741 C CA . ARG A 1 95 ? -16.844 10.438 23.969 1 68.62 95 ARG A CA 1
ATOM 742 C C . ARG A 1 95 ? -15.898 10.641 22.797 1 68.62 95 ARG A C 1
ATOM 744 O O . ARG A 1 95 ? -15.195 9.719 22.375 1 68.62 95 ARG A O 1
ATOM 751 N N . GLN A 1 96 ? -15.953 11.898 22.438 1 78.19 96 GLN A N 1
ATOM 752 C CA . GLN A 1 96 ? -15.102 12.164 21.281 1 78.19 96 GLN A CA 1
ATOM 753 C C . GLN A 1 96 ? -13.891 13 21.672 1 78.19 96 GLN A C 1
ATOM 755 O O . GLN A 1 96 ? -13.984 13.867 22.547 1 78.19 96 GLN A O 1
ATOM 760 N N . HIS A 1 97 ? -12.836 12.555 21.172 1 86.69 97 HIS A N 1
ATOM 761 C CA . HIS A 1 97 ? -11.633 13.359 21.359 1 86.69 97 HIS A CA 1
ATOM 762 C C . HIS A 1 97 ? -11.383 14.258 20.141 1 86.69 97 HIS A C 1
ATOM 764 O O . HIS A 1 97 ? -11.516 13.82 19 1 86.69 97 HIS A O 1
ATOM 770 N N . GLU A 1 98 ? -11.164 15.5 20.531 1 92.5 98 GLU A N 1
ATOM 771 C CA . GLU A 1 98 ? -10.797 16.484 19.516 1 92.5 98 GLU A CA 1
ATOM 772 C C . GLU A 1 98 ? -9.289 16.5 19.281 1 92.5 98 GLU A C 1
ATOM 774 O O . GLU A 1 98 ? -8.508 16.438 20.234 1 92.5 98 GLU A O 1
ATOM 779 N N . LEU A 1 99 ? -8.906 16.594 18.047 1 96.19 99 LEU A N 1
ATOM 780 C CA . LEU A 1 99 ? -7.492 16.562 17.672 1 96.19 99 LEU A CA 1
ATOM 781 C C . LEU A 1 99 ? -7.023 17.938 17.203 1 96.19 99 LEU A C 1
ATOM 783 O O . LEU A 1 99 ? -7.684 18.578 16.375 1 96.19 99 LEU A O 1
ATOM 787 N N . THR A 1 100 ? -5.914 18.406 17.766 1 96.75 100 THR A N 1
ATOM 788 C CA . THR A 1 100 ? -5.266 19.641 17.312 1 96.75 100 THR A CA 1
ATOM 789 C C . THR A 1 100 ? -3.752 19.453 17.234 1 96.75 100 THR A C 1
ATOM 791 O O . THR A 1 100 ? -3.191 18.609 17.922 1 96.75 100 THR A O 1
ATOM 794 N N . LEU A 1 101 ? -3.141 20.234 16.328 1 97.69 101 LEU A N 1
ATOM 795 C CA . LEU A 1 101 ? -1.682 20.219 16.297 1 97.69 101 LEU A CA 1
ATOM 796 C C . LEU A 1 101 ? -1.101 21.062 17.422 1 97.69 101 LEU A C 1
ATOM 798 O O . LEU A 1 101 ? -1.636 22.125 17.75 1 97.69 101 LEU A O 1
ATOM 802 N N . THR A 1 102 ? -0.002 20.578 18.016 1 98.06 102 THR A N 1
ATOM 803 C CA . THR A 1 102 ? 0.796 21.438 18.891 1 98.06 102 THR A CA 1
ATOM 804 C C . THR A 1 102 ? 1.642 22.406 18.062 1 98.06 102 THR A C 1
ATOM 806 O O . THR A 1 102 ? 1.668 22.328 16.844 1 98.06 102 THR A O 1
ATOM 809 N N . ASP A 1 103 ? 2.32 23.359 18.781 1 97.81 103 ASP A N 1
ATOM 810 C CA . ASP A 1 103 ? 3.256 24.234 18.109 1 97.81 103 ASP A CA 1
ATOM 811 C C . ASP A 1 103 ? 4.379 23.453 17.438 1 97.81 103 ASP A C 1
ATOM 813 O O . ASP A 1 103 ? 4.809 23.781 16.328 1 97.81 103 ASP A O 1
ATOM 817 N N . LYS A 1 104 ? 4.746 22.406 18.094 1 97.75 104 LYS A N 1
ATOM 818 C CA . LYS A 1 104 ? 5.781 21.516 17.562 1 97.75 104 LYS A CA 1
ATOM 819 C C . LYS A 1 104 ? 5.297 20.812 16.297 1 97.75 104 LYS A C 1
ATOM 821 O O . LYS A 1 104 ? 6.043 20.672 15.328 1 97.75 104 LYS A O 1
ATOM 826 N N . GLY A 1 105 ? 4.059 20.312 16.359 1 97.62 105 GLY A N 1
ATOM 827 C CA . GLY A 1 105 ? 3.455 19.672 15.203 1 97.62 105 GLY A CA 1
ATOM 828 C C . GLY A 1 105 ? 3.307 20.594 14.008 1 97.62 105 GLY A C 1
ATOM 829 O O . GLY A 1 105 ? 3.568 20.188 12.875 1 97.62 105 GLY A O 1
ATOM 830 N N . ARG A 1 106 ? 2.938 21.797 14.281 1 96.75 106 ARG A N 1
ATOM 831 C CA . ARG A 1 106 ? 2.791 22.781 13.211 1 96.75 106 ARG A CA 1
ATOM 832 C C . ARG A 1 106 ? 4.145 23.125 12.602 1 96.75 106 ARG A C 1
ATOM 834 O O . ARG A 1 106 ? 4.258 23.297 11.383 1 96.75 106 ARG A O 1
ATOM 841 N N . ALA A 1 107 ? 5.117 23.281 13.477 1 96.81 107 ALA A N 1
ATOM 842 C CA . ALA A 1 107 ? 6.469 23.562 13 1 96.81 107 ALA A CA 1
ATOM 843 C C . ALA A 1 107 ? 6.992 22.422 12.133 1 96.81 107 ALA A C 1
ATOM 845 O O . ALA A 1 107 ? 7.621 22.672 11.102 1 96.81 107 ALA A O 1
ATOM 846 N N . LEU A 1 108 ? 6.711 21.234 12.523 1 96.19 108 LEU A N 1
ATOM 847 C CA . LEU A 1 108 ? 7.125 20.062 11.758 1 96.19 108 LEU A CA 1
ATOM 848 C C . LEU A 1 108 ? 6.441 20.047 10.391 1 96.19 108 LEU A C 1
ATOM 850 O O . LEU A 1 108 ? 7.086 19.766 9.383 1 96.19 108 LEU A O 1
ATOM 854 N N . LEU A 1 109 ? 5.18 20.25 10.406 1 94.69 109 LEU A N 1
ATOM 855 C CA . LEU A 1 109 ? 4.418 20.281 9.156 1 94.69 109 LEU A CA 1
ATOM 856 C C . LEU A 1 109 ? 4.965 21.328 8.203 1 94.69 109 LEU A C 1
ATOM 858 O O . LEU A 1 109 ? 5.16 21.062 7.02 1 94.69 109 LEU A O 1
ATOM 862 N N . ALA A 1 110 ? 5.234 22.469 8.742 1 94.12 110 ALA A N 1
ATOM 863 C CA . ALA A 1 110 ? 5.785 23.547 7.922 1 94.12 110 ALA A CA 1
ATOM 864 C C . ALA A 1 110 ? 7.145 23.156 7.348 1 94.12 110 ALA A C 1
ATOM 866 O O . ALA A 1 110 ? 7.426 23.422 6.176 1 94.12 110 ALA A O 1
ATOM 867 N N . ALA A 1 111 ? 7.926 22.531 8.156 1 94.38 111 ALA A N 1
ATOM 868 C CA . ALA A 1 111 ? 9.258 22.109 7.746 1 94.38 111 ALA A CA 1
ATOM 869 C C . ALA A 1 111 ? 9.18 21 6.711 1 94.38 111 ALA A C 1
ATOM 871 O O . ALA A 1 111 ? 10.125 20.781 5.938 1 94.38 111 ALA A O 1
ATOM 872 N N . SER A 1 112 ? 8.094 20.281 6.684 1 94.56 112 SER A N 1
ATOM 873 C CA . SER A 1 112 ? 7.961 19.109 5.82 1 94.56 112 SER A CA 1
ATOM 874 C C . SER A 1 112 ? 7.574 19.516 4.398 1 94.56 112 SER A C 1
ATOM 876 O O . SER A 1 112 ? 7.793 18.75 3.453 1 94.56 112 SER A O 1
ATOM 878 N N . VAL A 1 113 ? 7 20.672 4.234 1 90.25 113 VAL A N 1
ATOM 879 C CA . VAL A 1 113 ? 6.363 21.078 2.988 1 90.25 113 VAL A CA 1
ATOM 880 C C . VAL A 1 113 ? 7.379 21.031 1.849 1 90.25 113 VAL A C 1
ATOM 882 O O . VAL A 1 113 ? 7.145 20.375 0.83 1 90.25 113 VAL A O 1
ATOM 885 N N . PRO A 1 114 ? 8.594 21.625 2.029 1 92.19 114 PRO A N 1
ATOM 886 C CA . PRO A 1 114 ? 9.539 21.578 0.916 1 92.19 114 PRO A CA 1
ATOM 887 C C . PRO A 1 114 ? 10.023 20.156 0.615 1 92.19 114 PRO A C 1
ATOM 889 O O . PRO A 1 114 ? 10.281 19.828 -0.545 1 92.19 114 PRO A O 1
ATOM 892 N N . LEU A 1 115 ? 10.18 19.359 1.61 1 94.31 115 LEU A N 1
ATOM 893 C CA . LEU A 1 115 ? 10.664 18 1.434 1 94.31 115 LEU A CA 1
ATOM 894 C C . LEU A 1 115 ? 9.609 17.141 0.75 1 94.31 115 LEU A C 1
ATOM 896 O O . LEU A 1 115 ? 9.93 16.344 -0.147 1 94.31 115 LEU A O 1
ATOM 900 N N . VAL A 1 116 ? 8.367 17.297 1.133 1 92.69 116 VAL A N 1
ATOM 901 C CA . VAL A 1 116 ? 7.273 16.531 0.549 1 92.69 116 VAL A CA 1
ATOM 902 C C . VAL A 1 116 ? 7.066 16.938 -0.905 1 92.69 116 VAL A C 1
ATOM 904 O O . VAL A 1 116 ? 6.805 16.109 -1.768 1 92.69 116 VAL A O 1
ATOM 907 N N . ASP A 1 117 ? 7.223 18.188 -1.12 1 89.19 117 ASP A N 1
ATOM 908 C CA . ASP A 1 117 ? 7.105 18.688 -2.488 1 89.19 117 ASP A CA 1
ATOM 909 C C . ASP A 1 117 ? 8.195 18.094 -3.383 1 89.19 117 ASP A C 1
ATOM 911 O O . ASP A 1 117 ? 7.934 17.75 -4.535 1 89.19 117 ASP A O 1
ATOM 915 N N . GLN A 1 118 ? 9.375 18.016 -2.871 1 91.69 118 GLN A N 1
ATOM 916 C CA . GLN A 1 118 ? 10.469 17.406 -3.619 1 91.69 118 GLN A CA 1
ATOM 917 C C . GLN A 1 118 ? 10.188 15.938 -3.891 1 91.69 118 GLN A C 1
ATOM 919 O O . GLN A 1 118 ? 10.484 15.43 -4.973 1 91.69 118 GLN A O 1
ATOM 924 N N . ALA A 1 119 ? 9.648 15.281 -2.906 1 90.81 119 ALA A N 1
ATOM 925 C CA . ALA A 1 119 ? 9.273 13.883 -3.086 1 90.81 119 ALA A CA 1
ATOM 926 C C . ALA A 1 119 ? 8.234 13.734 -4.195 1 90.81 119 ALA A C 1
ATOM 928 O O . ALA A 1 119 ? 8.32 12.82 -5.02 1 90.81 119 ALA A O 1
ATOM 929 N N . TYR A 1 120 ? 7.273 14.594 -4.184 1 83.56 120 TYR A N 1
ATOM 930 C CA . TYR A 1 120 ? 6.238 14.609 -5.211 1 83.56 120 TYR A CA 1
ATOM 931 C C . TYR A 1 120 ? 6.848 14.805 -6.594 1 83.56 120 TYR A C 1
ATOM 933 O O . TYR A 1 120 ? 6.512 14.086 -7.539 1 83.56 120 TYR A O 1
ATOM 941 N N . HIS A 1 121 ? 7.734 15.695 -6.672 1 84.44 121 HIS A N 1
ATOM 942 C CA . HIS A 1 121 ? 8.367 15.977 -7.957 1 84.44 121 HIS A CA 1
ATOM 943 C C . HIS A 1 121 ? 9.188 14.781 -8.438 1 84.44 121 HIS A C 1
ATOM 945 O O . HIS A 1 121 ? 9.164 14.453 -9.625 1 84.44 121 HIS A O 1
ATOM 951 N N . ARG A 1 122 ? 9.875 14.195 -7.59 1 85.06 122 ARG A N 1
ATOM 952 C CA . ARG A 1 122 ? 10.656 13.008 -7.93 1 85.06 122 ARG A CA 1
ATOM 953 C C . ARG A 1 122 ? 9.75 11.875 -8.398 1 85.06 122 ARG A C 1
ATOM 955 O O . ARG A 1 122 ? 10.07 11.188 -9.367 1 85.06 122 ARG A O 1
ATOM 962 N N . LEU A 1 123 ? 8.641 11.711 -7.742 1 83 123 LEU A N 1
ATOM 963 C CA . LEU A 1 123 ? 7.688 10.664 -8.094 1 83 123 LEU A CA 1
ATOM 964 C C . LEU A 1 123 ? 7.098 10.906 -9.477 1 83 123 LEU A C 1
ATOM 966 O O . LEU A 1 123 ? 7.07 10 -10.32 1 83 123 LEU A O 1
ATOM 970 N N . VAL A 1 124 ? 6.703 12.102 -9.742 1 75.31 124 VAL A N 1
ATOM 971 C CA . VAL A 1 124 ? 6.062 12.469 -11 1 75.31 124 VAL A CA 1
ATOM 972 C C . VAL A 1 124 ? 7.078 12.398 -12.141 1 75.31 124 VAL A C 1
ATOM 974 O O . VAL A 1 124 ? 6.738 12 -13.258 1 75.31 124 VAL A O 1
ATOM 977 N N . SER A 1 125 ? 8.281 12.797 -11.898 1 75.81 125 SER A N 1
ATOM 978 C CA . SER A 1 125 ? 9.328 12.742 -12.914 1 75.81 125 SER A CA 1
ATOM 979 C C . SER A 1 125 ? 9.578 11.312 -13.375 1 75.81 125 SER A C 1
ATOM 981 O O . SER A 1 125 ? 9.859 11.07 -14.555 1 75.81 125 SER A O 1
ATOM 983 N N . ARG A 1 126 ? 9.461 10.398 -12.516 1 69.69 126 ARG A N 1
ATOM 984 C CA . ARG A 1 126 ? 9.617 8.984 -12.852 1 69.69 126 ARG A CA 1
ATOM 985 C C . ARG A 1 126 ? 8.492 8.508 -13.758 1 69.69 126 ARG A C 1
ATOM 987 O O . ARG A 1 126 ? 8.711 7.676 -14.641 1 69.69 126 ARG A O 1
ATOM 994 N N . TRP A 1 127 ? 7.363 9.117 -13.539 1 66.25 127 TRP A N 1
ATOM 995 C CA . TRP A 1 127 ? 6.191 8.727 -14.32 1 66.25 127 TRP A CA 1
ATOM 996 C C . TRP A 1 127 ? 6.227 9.352 -15.711 1 66.25 127 TRP A C 1
ATOM 998 O O . TRP A 1 127 ? 5.781 8.742 -16.688 1 66.25 127 TRP A O 1
ATOM 1008 N N . LYS A 1 128 ? 6.637 10.57 -15.789 1 64.25 128 LYS A N 1
ATOM 1009 C CA . LYS A 1 128 ? 6.75 11.242 -17.078 1 64.25 128 LYS A CA 1
ATOM 1010 C C . LYS A 1 128 ? 7.734 10.516 -18 1 64.25 128 LYS A C 1
ATOM 1012 O O . LYS A 1 128 ? 7.543 10.469 -19.219 1 64.25 128 LYS A O 1
ATOM 1017 N N . THR A 1 129 ? 8.664 10 -17.484 1 58.81 129 THR A N 1
ATOM 1018 C CA . THR A 1 129 ? 9.656 9.297 -18.297 1 58.81 129 THR A CA 1
ATOM 1019 C C . THR A 1 129 ? 9.109 7.965 -18.797 1 58.81 129 THR A C 1
ATOM 1021 O O . THR A 1 129 ? 9.508 7.48 -19.844 1 58.81 129 THR A O 1
ATOM 1024 N N . ALA A 1 130 ? 8.312 7.383 -18.062 1 55.19 130 ALA A N 1
ATOM 1025 C CA . ALA A 1 130 ? 7.773 6.074 -18.438 1 55.19 130 ALA A CA 1
ATOM 1026 C C . ALA A 1 130 ? 6.633 6.219 -19.438 1 55.19 130 ALA A C 1
ATOM 1028 O O . ALA A 1 130 ? 6.105 5.219 -19.922 1 55.19 130 ALA A O 1
ATOM 1029 N N . SER A 1 131 ? 6.668 7.172 -20.25 1 47.41 131 SER A N 1
ATOM 1030 C CA . SER A 1 131 ? 5.711 7.426 -21.328 1 47.41 131 SER A CA 1
ATOM 1031 C C . SER A 1 131 ? 4.289 7.535 -20.781 1 47.41 131 SER A C 1
ATOM 1033 O O . SER A 1 131 ? 3.32 7.434 -21.531 1 47.41 131 SER A O 1
ATOM 1035 N N . CYS A 1 132 ? 4.203 7.562 -19.609 1 48.53 132 CYS A N 1
ATOM 1036 C CA . CYS A 1 132 ? 2.859 7.613 -19.047 1 48.53 132 CYS A CA 1
ATOM 1037 C C . CYS A 1 132 ? 2.396 9.055 -18.875 1 48.53 132 CYS A C 1
ATOM 1039 O O . CYS A 1 132 ? 1.768 9.398 -17.875 1 48.53 132 CYS A O 1
ATOM 1041 N N . ARG A 1 133 ? 2.838 9.898 -19.656 1 46.03 133 ARG A N 1
ATOM 1042 C CA . ARG A 1 133 ? 2.389 11.289 -19.562 1 46.03 133 ARG A CA 1
ATOM 1043 C C . ARG A 1 133 ? 0.886 11.359 -19.312 1 46.03 133 ARG A C 1
ATOM 1045 O O . ARG A 1 133 ? 0.422 12.164 -18.5 1 46.03 133 ARG A O 1
ATOM 1052 N N . SER A 1 134 ? 0.28 10.594 -19.969 1 46.38 134 SER A N 1
ATOM 1053 C CA . SER A 1 134 ? -1.175 10.68 -19.891 1 46.38 134 SER A CA 1
ATOM 1054 C C . SER A 1 134 ? -1.688 10.133 -18.562 1 46.38 134 SER A C 1
ATOM 1056 O O . SER A 1 134 ? -2.756 10.523 -18.094 1 46.38 134 SER A O 1
ATOM 1058 N N . CYS A 1 135 ? -0.978 9.289 -18.031 1 49.25 135 CYS A N 1
ATOM 1059 C CA . CYS A 1 135 ? -1.471 8.68 -16.797 1 49.25 135 CYS A CA 1
ATOM 1060 C C . CYS A 1 135 ? -1.35 9.648 -15.625 1 49.25 135 CYS A C 1
ATOM 1062 O O . CYS A 1 135 ? -2.201 9.664 -14.734 1 49.25 135 CYS A O 1
ATOM 1064 N N . CYS A 1 136 ? -0.282 10.383 -15.625 1 47.03 136 CYS A N 1
ATOM 1065 C CA . CYS A 1 136 ? -0.097 11.328 -14.539 1 47.03 136 CYS A CA 1
ATOM 1066 C C . CYS A 1 136 ? -1.261 12.312 -14.469 1 47.03 136 CYS A C 1
ATOM 1068 O O . CYS A 1 136 ? -1.654 12.734 -13.375 1 47.03 136 CYS A O 1
ATOM 1070 N N . ALA A 1 137 ? -1.638 12.672 -15.586 1 47.34 137 ALA A N 1
ATOM 1071 C CA . ALA A 1 137 ? -2.729 13.641 -15.57 1 47.34 137 ALA A CA 1
ATOM 1072 C C . ALA A 1 137 ? -4.004 13.023 -15 1 47.34 137 ALA A C 1
ATOM 1074 O O . ALA A 1 137 ? -4.898 13.742 -14.547 1 47.34 137 ALA A O 1
ATOM 1075 N N . CYS A 1 138 ? -4.023 11.805 -15.047 1 46.75 138 CYS A N 1
ATOM 1076 C CA . CYS A 1 138 ? -5.289 11.188 -14.664 1 46.75 138 CYS A CA 1
ATOM 1077 C C . CYS A 1 138 ? -5.355 10.977 -13.156 1 46.75 138 CYS A C 1
ATOM 1079 O O . CYS A 1 138 ? -6.422 10.68 -12.617 1 46.75 138 CYS A O 1
ATOM 1081 N N . TRP A 1 139 ? -4.242 11.156 -12.562 1 47.69 139 TRP A N 1
ATOM 1082 C CA . TRP A 1 139 ? -4.227 10.859 -11.133 1 47.69 139 TRP A CA 1
ATOM 1083 C C . TRP A 1 139 ? -5.203 11.758 -10.383 1 47.69 139 TRP A C 1
ATOM 1085 O O . TRP A 1 139 ? -5.98 11.289 -9.547 1 47.69 139 TRP A O 1
ATOM 1095 N N . PRO A 1 140 ? -5.102 13.047 -10.586 1 43.84 140 PRO A N 1
ATOM 1096 C CA . PRO A 1 140 ? -6.055 13.852 -9.82 1 43.84 140 PRO A CA 1
ATOM 1097 C C . PRO A 1 140 ? -7.508 13.477 -10.102 1 43.84 140 PRO A C 1
ATOM 1099 O O . PRO A 1 140 ? -8.375 13.648 -9.242 1 43.84 140 PRO A O 1
ATOM 1102 N N . SER A 1 141 ? -7.723 13.078 -11.203 1 43.81 141 SER A N 1
ATOM 1103 C CA . SER A 1 141 ? -9.109 12.711 -11.484 1 43.81 141 SER A CA 1
ATOM 1104 C C . SER A 1 141 ? -9.5 11.43 -10.758 1 43.81 141 SER A C 1
ATOM 1106 O O . SER A 1 141 ? -10.672 11.039 -10.758 1 43.81 141 SER A O 1
ATOM 1108 N N . TRP A 1 142 ? -8.547 10.781 -10.312 1 43.06 142 TRP A N 1
ATOM 1109 C CA . TRP A 1 142 ? -8.875 9.602 -9.523 1 43.06 142 TRP A CA 1
ATOM 1110 C C . TRP A 1 142 ? -9.406 10 -8.148 1 43.06 142 TRP A C 1
ATOM 1112 O O . TRP A 1 142 ? -9.945 9.156 -7.418 1 43.06 142 TRP A O 1
ATOM 1122 N N . SER A 1 143 ? -9.227 11.211 -7.695 1 41.91 143 SER A N 1
ATOM 1123 C CA . SER A 1 143 ? -9.562 11.672 -6.352 1 41.91 143 SER A CA 1
ATOM 1124 C C . SER A 1 143 ? -11.008 11.328 -5.992 1 41.91 143 SER A C 1
ATOM 1126 O O . SER A 1 143 ? -11.281 10.859 -4.887 1 41.91 143 SER A O 1
ATOM 1128 N N . PRO A 1 144 ? -11.891 11.727 -6.793 1 38.75 144 PRO A N 1
ATOM 1129 C CA . PRO A 1 144 ? -13.25 11.453 -6.316 1 38.75 144 PRO A CA 1
ATOM 1130 C C . PRO A 1 144 ? -13.531 9.961 -6.156 1 38.75 144 PRO A C 1
ATOM 1132 O O . PRO A 1 144 ? -14.344 9.57 -5.316 1 38.75 144 PRO A O 1
ATOM 1135 N N . ALA A 1 145 ? -13.07 9.266 -7.027 1 37.88 145 ALA A N 1
ATOM 1136 C CA . ALA A 1 145 ? -13.383 7.836 -7.008 1 37.88 145 ALA A CA 1
ATOM 1137 C C . ALA A 1 145 ? -12.758 7.152 -5.801 1 37.88 145 ALA A C 1
ATOM 1139 O O . ALA A 1 145 ? -13.156 6.051 -5.422 1 37.88 145 ALA A O 1
ATOM 1140 N N . TRP A 1 146 ? -11.766 7.621 -5.266 1 38.34 146 TRP A N 1
ATOM 1141 C CA . TRP A 1 146 ? -11.031 6.977 -4.184 1 38.34 146 TRP A CA 1
ATOM 1142 C C . TRP A 1 146 ? -11.492 7.508 -2.826 1 38.34 146 TRP A C 1
ATOM 1144 O O . TRP A 1 146 ? -10.812 7.312 -1.816 1 38.34 146 TRP A O 1
ATOM 1154 N N . ALA A 1 147 ? -12.539 8.281 -2.805 1 35.53 147 ALA A N 1
ATOM 1155 C CA . ALA A 1 147 ? -13.148 8.68 -1.535 1 35.53 147 ALA A CA 1
ATOM 1156 C C . ALA A 1 147 ? -13.344 7.477 -0.622 1 35.53 147 ALA A C 1
ATOM 1158 O O . ALA A 1 147 ? -13.555 6.355 -1.097 1 35.53 147 ALA A O 1
ATOM 1159 N N . PRO A 1 148 ? -12.945 7.562 0.592 1 34.09 148 PRO A N 1
ATOM 1160 C CA . PRO A 1 148 ? -13 6.508 1.606 1 34.09 148 PRO A CA 1
ATOM 1161 C C . PRO A 1 148 ? -14.289 5.684 1.53 1 34.09 148 PRO A C 1
ATOM 1163 O O . PRO A 1 148 ? -15.359 6.234 1.28 1 34.09 148 PRO A O 1
ATOM 1166 N N . MET A 1 149 ? -14.305 4.621 0.761 1 30 149 MET A N 1
ATOM 1167 C CA . MET A 1 149 ? -15.477 3.768 0.979 1 30 149 MET A CA 1
ATOM 1168 C C . MET A 1 149 ? -15.75 3.6 2.469 1 30 149 MET A C 1
ATOM 1170 O O . MET A 1 149 ? -14.828 3.463 3.268 1 30 149 MET A O 1
ATOM 1174 N N . PRO A 1 150 ? -17.078 4.047 2.859 1 27.7 150 PRO A N 1
ATOM 1175 C CA . PRO A 1 150 ? -17.438 3.826 4.262 1 27.7 150 PRO A CA 1
ATOM 1176 C C . PRO A 1 150 ? -17 2.459 4.777 1 27.7 150 PRO A C 1
ATOM 1178 O O . PRO A 1 150 ? -16.969 1.485 4.02 1 27.7 150 PRO A O 1
ATOM 1181 N N . ALA A 1 151 ? -16.406 2.436 6.004 1 23.92 151 ALA A N 1
ATOM 1182 C CA . ALA A 1 151 ? -16.375 1.166 6.727 1 23.92 151 ALA A CA 1
ATOM 1183 C C . ALA A 1 151 ? -17.734 0.461 6.668 1 23.92 151 ALA A C 1
ATOM 1185 O O . ALA A 1 151 ? -18.766 1.113 6.621 1 23.92 151 ALA A O 1
ATOM 1186 N N . MET B 1 1 ? 7.492 40.719 -3.752 1 35.38 1 MET B N 1
ATOM 1187 C CA . MET B 1 1 ? 6.652 39.719 -4.379 1 35.38 1 MET B CA 1
ATOM 1188 C C . MET B 1 1 ? 6.457 38.5 -3.457 1 35.38 1 MET B C 1
ATOM 1190 O O . MET B 1 1 ? 7.434 37.875 -3.031 1 35.38 1 MET B O 1
ATOM 1194 N N . ASP B 1 2 ? 5.555 38.5 -2.504 1 40.25 2 ASP B N 1
ATOM 1195 C CA . ASP B 1 2 ? 5.25 37.562 -1.413 1 40.25 2 ASP B CA 1
ATOM 1196 C C . ASP B 1 2 ? 5.191 36.125 -1.909 1 40.25 2 ASP B C 1
ATOM 1198 O O . ASP B 1 2 ? 4.379 35.812 -2.773 1 40.25 2 ASP B O 1
ATOM 1202 N N . THR B 1 3 ? 6.285 35.562 -2.244 1 43.66 3 THR B N 1
ATOM 1203 C CA . THR B 1 3 ? 6.418 34.188 -2.766 1 43.66 3 THR B CA 1
ATOM 1204 C C . THR B 1 3 ? 5.445 33.25 -2.07 1 43.66 3 THR B C 1
ATOM 1206 O O . THR B 1 3 ? 5.664 32.875 -0.923 1 43.66 3 THR B O 1
ATOM 1209 N N . MET B 1 4 ? 4.176 33.625 -2.129 1 42 4 MET B N 1
ATOM 1210 C CA . MET B 1 4 ? 3.135 32.781 -1.533 1 42 4 MET B CA 1
ATOM 1211 C C . MET B 1 4 ? 3.385 31.312 -1.827 1 42 4 MET B C 1
ATOM 1213 O O . MET B 1 4 ? 3.432 30.906 -2.99 1 42 4 MET B O 1
ATOM 1217 N N . THR B 1 5 ? 4.246 30.719 -1.106 1 49.56 5 THR B N 1
ATOM 1218 C CA . THR B 1 5 ? 4.398 29.266 -1.21 1 49.56 5 THR B CA 1
ATOM 1219 C C . THR B 1 5 ? 3.062 28.609 -1.513 1 49.56 5 THR B C 1
ATOM 1221 O O . THR B 1 5 ? 2.08 28.812 -0.797 1 49.56 5 THR B O 1
ATOM 1224 N N . PRO B 1 6 ? 2.865 28.344 -2.797 1 50.78 6 PRO B N 1
ATOM 1225 C CA . PRO B 1 6 ? 1.585 27.703 -3.107 1 50.78 6 PRO B CA 1
ATOM 1226 C C . PRO B 1 6 ? 1.105 26.781 -1.999 1 50.78 6 PRO B C 1
ATOM 1228 O O . PRO B 1 6 ? 1.923 26.188 -1.28 1 50.78 6 PRO B O 1
ATOM 1231 N N . ALA B 1 7 ? -0.054 27.094 -1.531 1 54.19 7 ALA B N 1
ATOM 1232 C CA . ALA B 1 7 ? -0.686 26.234 -0.535 1 54.19 7 ALA B CA 1
ATOM 1233 C C . ALA B 1 7 ? -0.446 24.75 -0.853 1 54.19 7 ALA B C 1
ATOM 1235 O O . ALA B 1 7 ? -0.414 24.359 -2.021 1 54.19 7 ALA B O 1
ATOM 1236 N N . PRO B 1 8 ? 0.145 24.125 0.064 1 57.09 8 PRO B N 1
ATOM 1237 C CA . PRO B 1 8 ? 0.332 22.688 -0.159 1 57.09 8 PRO B CA 1
ATOM 1238 C C . PRO B 1 8 ? -0.922 22.016 -0.704 1 57.09 8 PRO B C 1
ATOM 1240 O O . PRO B 1 8 ? -2.041 22.422 -0.376 1 57.09 8 PRO B O 1
ATOM 1243 N N . LEU B 1 9 ? -0.835 21.391 -1.82 1 61.59 9 LEU B N 1
ATOM 1244 C CA . LEU B 1 9 ? -1.938 20.625 -2.387 1 61.59 9 LEU B CA 1
ATOM 1245 C C . LEU B 1 9 ? -2.684 19.859 -1.298 1 61.59 9 LEU B C 1
ATOM 1247 O O . LEU B 1 9 ? -2.066 19.328 -0.373 1 61.59 9 LEU B O 1
ATOM 1251 N N . PRO B 1 10 ? -4.012 20.047 -1.399 1 69.75 10 PRO B N 1
ATOM 1252 C CA . PRO B 1 10 ? -4.789 19.203 -0.499 1 69.75 10 PRO B CA 1
ATOM 1253 C C . PRO B 1 10 ? -4.402 17.734 -0.601 1 69.75 10 PRO B C 1
ATOM 1255 O O . PRO B 1 10 ? -3.949 17.281 -1.657 1 69.75 10 PRO B O 1
ATOM 1258 N N . LEU B 1 11 ? -4.398 17.047 0.482 1 74.75 11 LEU B N 1
ATOM 1259 C CA . LEU B 1 11 ? -3.99 15.648 0.588 1 74.75 11 LEU B CA 1
ATOM 1260 C C . LEU B 1 11 ? -4.621 14.812 -0.52 1 74.75 11 LEU B C 1
ATOM 1262 O O . LEU B 1 11 ? -3.959 13.953 -1.109 1 74.75 11 LEU B O 1
ATOM 1266 N N . TYR B 1 12 ? -5.844 15.164 -0.942 1 68.06 12 TYR B N 1
ATOM 1267 C CA . TYR B 1 12 ? -6.582 14.367 -1.91 1 68.06 12 TYR B CA 1
ATOM 1268 C C . TYR B 1 12 ? -6.129 14.672 -3.332 1 68.06 12 TYR B C 1
ATOM 1270 O O . TYR B 1 12 ? -6.652 14.109 -4.293 1 68.06 12 TYR B O 1
ATOM 1278 N N . GLN B 1 13 ? -5.121 15.445 -3.393 1 71.56 13 GLN B N 1
ATOM 1279 C CA . GLN B 1 13 ? -4.555 15.734 -4.707 1 71.56 13 GLN B CA 1
ATOM 1280 C C . GLN B 1 13 ? -3.102 15.273 -4.789 1 71.56 13 GLN B C 1
ATOM 1282 O O . GLN B 1 13 ? -2.465 15.398 -5.836 1 71.56 13 GLN B O 1
ATOM 1287 N N . ARG B 1 14 ? -2.686 14.828 -3.732 1 76.81 14 ARG B N 1
ATOM 1288 C CA . ARG B 1 14 ? -1.298 14.375 -3.705 1 76.81 14 ARG B CA 1
ATOM 1289 C C . ARG B 1 14 ? -1.176 12.953 -4.254 1 76.81 14 ARG B C 1
ATOM 1291 O O . ARG B 1 14 ? -1.879 12.047 -3.805 1 76.81 14 ARG B O 1
ATOM 1298 N N . PRO B 1 15 ? -0.285 12.711 -5.195 1 77.25 15 PRO B N 1
ATOM 1299 C CA . PRO B 1 15 ? -0.171 11.414 -5.859 1 77.25 15 PRO B CA 1
ATOM 1300 C C . PRO B 1 15 ? 0.109 10.273 -4.879 1 77.25 15 PRO B C 1
ATOM 1302 O O . PRO B 1 15 ? -0.403 9.164 -5.055 1 77.25 15 PRO B O 1
ATOM 1305 N N . GLY B 1 16 ? 0.958 10.609 -3.889 1 83.56 16 GLY B N 1
ATOM 1306 C CA . GLY B 1 16 ? 1.242 9.57 -2.908 1 83.56 16 GLY B CA 1
ATOM 1307 C C . GLY B 1 16 ? 0.003 9.078 -2.184 1 83.56 16 GLY B C 1
ATOM 1308 O O . GLY B 1 16 ? -0.174 7.875 -1.996 1 83.56 16 GLY B O 1
ATOM 1309 N N . PHE B 1 17 ? -0.874 9.984 -1.849 1 83.81 17 PHE B N 1
ATOM 1310 C CA . PHE B 1 17 ? -2.107 9.641 -1.15 1 83.81 17 PHE B CA 1
ATOM 1311 C C . PHE B 1 17 ? -3.062 8.898 -2.074 1 83.81 17 PHE B C 1
ATOM 1313 O O . PHE B 1 17 ? -3.658 7.891 -1.679 1 83.81 17 PHE B O 1
ATOM 1320 N N . LEU B 1 18 ? -3.146 9.281 -3.266 1 78.19 18 LEU B N 1
ATOM 1321 C CA . LEU B 1 18 ? -4.039 8.648 -4.234 1 78.19 18 LEU B CA 1
ATOM 1322 C C . LEU B 1 18 ? -3.574 7.234 -4.555 1 78.19 18 LEU B C 1
ATOM 1324 O O . LEU B 1 18 ? -4.395 6.332 -4.723 1 78.19 18 LEU B O 1
ATOM 1328 N N . LEU B 1 19 ? -2.297 7.074 -4.629 1 84.31 19 LEU B N 1
ATOM 1329 C CA . LEU B 1 19 ? -1.744 5.746 -4.867 1 84.31 19 LEU B CA 1
ATOM 1330 C C . LEU B 1 19 ? -2.053 4.809 -3.703 1 84.31 19 LEU B C 1
ATOM 1332 O O . LEU B 1 19 ? -2.422 3.652 -3.91 1 84.31 19 LEU B O 1
ATOM 1336 N N . ARG B 1 20 ? -1.878 5.293 -2.543 1 87.62 20 ARG B N 1
ATOM 1337 C CA . ARG B 1 20 ? -2.186 4.492 -1.364 1 87.62 20 ARG B CA 1
ATOM 1338 C C . ARG B 1 20 ? -3.654 4.082 -1.351 1 87.62 20 ARG B C 1
ATOM 1340 O O . ARG B 1 20 ? -3.975 2.91 -1.139 1 87.62 20 ARG B O 1
ATOM 1347 N N . ARG B 1 21 ? -4.492 5.027 -1.578 1 83.5 21 ARG B N 1
ATOM 1348 C CA . ARG B 1 21 ? -5.926 4.754 -1.568 1 83.5 21 ARG B CA 1
ATOM 1349 C C . ARG B 1 21 ? -6.305 3.771 -2.67 1 83.5 21 ARG B C 1
ATOM 1351 O O . ARG B 1 21 ? -7.086 2.848 -2.443 1 83.5 21 ARG B O 1
ATOM 1358 N N . ALA B 1 22 ? -5.754 3.98 -3.842 1 82.44 22 ALA B N 1
ATOM 1359 C CA . ALA B 1 22 ? -6.012 3.072 -4.957 1 82.44 22 ALA B CA 1
ATOM 1360 C C . ALA B 1 22 ? -5.559 1.653 -4.625 1 82.44 22 ALA B C 1
ATOM 1362 O O . ALA B 1 22 ? -6.246 0.683 -4.945 1 82.44 22 ALA B O 1
ATOM 1363 N N . HIS B 1 23 ? -4.402 1.598 -4.074 1 87.62 23 HIS B N 1
ATOM 1364 C CA . HIS B 1 23 ? -3.891 0.292 -3.676 1 87.62 23 HIS B CA 1
ATOM 1365 C C . HIS B 1 23 ? -4.793 -0.36 -2.633 1 87.62 23 HIS B C 1
ATOM 1367 O O . HIS B 1 23 ? -5.098 -1.552 -2.727 1 87.62 23 HIS B O 1
ATOM 1373 N N . GLN B 1 24 ? -5.281 0.4 -1.662 1 89.25 24 GLN B N 1
ATOM 1374 C CA . GLN B 1 24 ? -6.18 -0.114 -0.637 1 89.25 24 GLN B CA 1
ATOM 1375 C C . GLN B 1 24 ? -7.461 -0.664 -1.257 1 89.25 24 GLN B C 1
ATOM 1377 O O . GLN B 1 24 ? -7.93 -1.741 -0.879 1 89.25 24 GLN B O 1
ATOM 1382 N N . ILE B 1 25 ? -7.984 0.064 -2.145 1 84.12 25 ILE B N 1
ATOM 1383 C CA . ILE B 1 25 ? -9.211 -0.349 -2.814 1 84.12 25 ILE B CA 1
ATOM 1384 C C . ILE B 1 25 ? -8.961 -1.629 -3.609 1 84.12 25 ILE B C 1
ATOM 1386 O O . ILE B 1 25 ? -9.773 -2.557 -3.574 1 84.12 25 ILE B O 1
ATOM 1390 N N . SER B 1 26 ? -7.852 -1.625 -4.324 1 88.5 26 SER B N 1
ATOM 1391 C CA . SER B 1 26 ? -7.484 -2.805 -5.102 1 88.5 26 SER B CA 1
ATOM 1392 C C . SER B 1 26 ? -7.379 -4.039 -4.215 1 88.5 26 SER B C 1
ATOM 1394 O O . SER B 1 26 ? -7.895 -5.105 -4.559 1 88.5 26 SER B O 1
ATOM 1396 N N . VAL B 1 27 ? -6.746 -3.908 -3.129 1 93.19 27 VAL B N 1
ATOM 1397 C CA . VAL B 1 27 ? -6.59 -5.012 -2.188 1 93.19 27 VAL B CA 1
ATOM 1398 C C . VAL B 1 27 ? -7.961 -5.445 -1.665 1 93.19 27 VAL B C 1
ATOM 1400 O O . VAL B 1 27 ? -8.258 -6.641 -1.601 1 93.19 27 VAL B O 1
ATOM 1403 N N . GLY B 1 28 ? -8.797 -4.438 -1.33 1 91.62 28 GLY B N 1
ATOM 1404 C CA . GLY B 1 28 ? -10.133 -4.75 -0.849 1 91.62 28 GLY B CA 1
ATOM 1405 C C . GLY B 1 28 ? -10.953 -5.535 -1.852 1 91.62 28 GLY B C 1
ATOM 1406 O O . GLY B 1 28 ? -11.625 -6.504 -1.488 1 91.62 28 GLY B O 1
ATOM 1407 N N . ILE B 1 29 ? -10.906 -5.141 -3.053 1 89.5 29 ILE B N 1
ATOM 1408 C CA . ILE B 1 29 ? -11.648 -5.812 -4.117 1 89.5 29 ILE B CA 1
ATOM 1409 C C . ILE B 1 29 ? -11.141 -7.242 -4.273 1 89.5 29 ILE B C 1
ATOM 1411 O O . ILE B 1 29 ? -11.93 -8.18 -4.387 1 89.5 29 ILE B O 1
ATOM 1415 N N . PHE B 1 30 ? -9.812 -7.406 -4.316 1 94.38 30 PHE B N 1
ATOM 1416 C CA . PHE B 1 30 ? -9.219 -8.734 -4.43 1 94.38 30 PHE B CA 1
ATOM 1417 C C . PHE B 1 30 ? -9.672 -9.625 -3.281 1 94.38 30 PHE B C 1
ATOM 1419 O O . PHE B 1 30 ? -10.109 -10.758 -3.502 1 94.38 30 PHE B O 1
ATOM 1426 N N . GLU B 1 31 ? -9.586 -9.156 -2.094 1 94.25 31 GLU B N 1
ATOM 1427 C CA . GLU B 1 31 ? -9.898 -9.953 -0.914 1 94.25 31 GLU B CA 1
ATOM 1428 C C . GLU B 1 31 ? -11.383 -10.328 -0.879 1 94.25 31 GLU B C 1
ATOM 1430 O O . GLU B 1 31 ? -11.742 -11.438 -0.469 1 94.25 31 GLU B O 1
ATOM 1435 N N . GLU B 1 32 ? -12.156 -9.406 -1.257 1 92.88 32 GLU B N 1
ATOM 1436 C CA . GLU B 1 32 ? -13.586 -9.703 -1.312 1 92.88 32 GLU B CA 1
ATOM 1437 C C . GLU B 1 32 ? -13.883 -10.797 -2.33 1 92.88 32 GLU B C 1
ATOM 1439 O O . GLU B 1 32 ? -14.594 -11.758 -2.023 1 92.88 32 GLU B O 1
ATOM 1444 N N . GLN B 1 33 ? -13.297 -10.688 -3.535 1 93.88 33 GLN B N 1
ATOM 1445 C CA . GLN B 1 33 ? -13.602 -11.609 -4.625 1 93.88 33 GLN B CA 1
ATOM 1446 C C . GLN B 1 33 ? -12.938 -12.969 -4.398 1 93.88 33 GLN B C 1
ATOM 1448 O O . GLN B 1 33 ? -13.469 -14 -4.805 1 93.88 33 GLN B O 1
ATOM 1453 N N . CYS B 1 34 ? -11.773 -12.992 -3.738 1 95.06 34 CYS B N 1
ATOM 1454 C CA . CYS B 1 34 ? -11 -14.219 -3.584 1 95.06 34 CYS B CA 1
ATOM 1455 C C . CYS B 1 34 ? -11.133 -14.773 -2.168 1 95.06 34 CYS B C 1
ATOM 1457 O O . CYS B 1 34 ? -10.359 -15.648 -1.768 1 95.06 34 CYS B O 1
ATOM 1459 N N . ARG B 1 35 ? -12.102 -14.234 -1.471 1 92.69 35 ARG B N 1
ATOM 1460 C CA . ARG B 1 35 ? -12.336 -14.648 -0.09 1 92.69 35 ARG B CA 1
ATOM 1461 C C . ARG B 1 35 ? -12.469 -16.156 0.017 1 92.69 35 ARG B C 1
ATOM 1463 O O . ARG B 1 35 ? -11.883 -16.781 0.906 1 92.69 35 ARG B O 1
ATOM 1470 N N . PRO B 1 36 ? -13.078 -16.844 -0.868 1 92.75 36 PRO B N 1
ATOM 1471 C CA . PRO B 1 36 ? -13.258 -18.297 -0.758 1 92.75 36 PRO B CA 1
ATOM 1472 C C . PRO B 1 36 ? -11.938 -19.062 -0.833 1 92.75 36 PRO B C 1
ATOM 1474 O O . PRO B 1 36 ? -11.859 -20.203 -0.375 1 92.75 36 PRO B O 1
ATOM 1477 N N . LEU B 1 37 ? -10.914 -18.5 -1.364 1 92.75 37 LEU B N 1
ATOM 1478 C CA . LEU B 1 37 ? -9.641 -19.188 -1.558 1 92.75 37 LEU B CA 1
ATOM 1479 C C . LEU B 1 37 ? -8.703 -18.922 -0.382 1 92.75 37 LEU B C 1
ATOM 1481 O O . LEU B 1 37 ? -7.711 -19.641 -0.204 1 92.75 37 LEU B O 1
ATOM 1485 N N . GLY B 1 38 ? -9.008 -17.875 0.34 1 92.25 38 GLY B N 1
ATOM 1486 C CA . GLY B 1 38 ? -8.133 -17.516 1.445 1 92.25 38 GLY B CA 1
ATOM 1487 C C . GLY B 1 38 ? -6.766 -17.031 0.993 1 92.25 38 GLY B C 1
ATOM 1488 O O . GLY B 1 38 ? -5.754 -17.344 1.624 1 92.25 38 GLY B O 1
ATOM 1489 N N . LEU B 1 39 ? -6.629 -16.391 -0.095 1 92.69 39 LEU B N 1
ATOM 1490 C CA . LEU B 1 39 ? -5.379 -15.891 -0.665 1 92.69 39 LEU B CA 1
ATOM 1491 C C . LEU B 1 39 ? -5.312 -14.367 -0.575 1 92.69 39 LEU B C 1
ATOM 1493 O O . LEU B 1 39 ? -6.305 -13.68 -0.824 1 92.69 39 LEU B O 1
ATOM 1497 N N . THR B 1 40 ? -4.227 -13.898 -0.14 1 94.62 40 THR B N 1
ATOM 1498 C CA . THR B 1 40 ? -3.945 -12.469 -0.226 1 94.62 40 THR B CA 1
ATOM 1499 C C . THR B 1 40 ? -3.27 -12.125 -1.552 1 94.62 40 THR B C 1
ATOM 1501 O O . THR B 1 40 ? -2.768 -13.016 -2.244 1 94.62 40 THR B O 1
ATOM 1504 N N . PRO B 1 41 ? -3.209 -10.859 -1.836 1 95.38 41 PRO B N 1
ATOM 1505 C CA . PRO B 1 41 ? -2.578 -10.492 -3.105 1 95.38 41 PRO B CA 1
ATOM 1506 C C . PRO B 1 41 ? -1.113 -10.914 -3.18 1 95.38 41 PRO B C 1
ATOM 1508 O O . PRO B 1 41 ? -0.683 -11.484 -4.188 1 95.38 41 PRO B O 1
ATOM 1511 N N . PRO B 1 42 ? -0.321 -10.75 -2.086 1 96.06 42 PRO B N 1
ATOM 1512 C CA . PRO B 1 42 ? 1.067 -11.211 -2.172 1 96.06 42 PRO B CA 1
ATOM 1513 C C . PRO B 1 42 ? 1.181 -12.727 -2.312 1 96.06 42 PRO B C 1
ATOM 1515 O O . PRO B 1 42 ? 2.066 -13.219 -3.016 1 96.06 42 PRO B O 1
ATOM 1518 N N . GLN B 1 43 ? 0.344 -13.391 -1.656 1 96.19 43 GLN B N 1
ATOM 1519 C CA . GLN B 1 43 ? 0.357 -14.844 -1.779 1 96.19 43 GLN B CA 1
ATOM 1520 C C . GLN B 1 43 ? 0.021 -15.281 -3.203 1 96.19 43 GLN B C 1
ATOM 1522 O O . GLN B 1 43 ? 0.674 -16.172 -3.758 1 96.19 43 GLN B O 1
ATOM 1527 N N . TYR B 1 44 ? -0.978 -14.695 -3.768 1 96 44 TYR B N 1
ATOM 1528 C CA . TYR B 1 44 ? -1.329 -14.977 -5.156 1 96 44 TYR B CA 1
ATOM 1529 C C . TYR B 1 44 ? -0.162 -14.664 -6.086 1 96 44 TYR B C 1
ATOM 1531 O O . TYR B 1 44 ? 0.175 -15.469 -6.961 1 96 44 TYR B O 1
ATOM 1539 N N . GLY B 1 45 ? 0.412 -13.477 -5.922 1 94.88 45 GLY B N 1
ATOM 1540 C CA . GLY B 1 45 ? 1.563 -13.109 -6.727 1 94.88 45 GLY B CA 1
ATOM 1541 C C . GLY B 1 45 ? 2.697 -14.109 -6.645 1 94.88 45 GLY B C 1
ATOM 1542 O O . GLY B 1 45 ? 3.322 -14.43 -7.66 1 94.88 45 GLY B O 1
ATOM 1543 N N . ALA B 1 46 ? 2.949 -14.57 -5.48 1 95.62 46 ALA B N 1
ATOM 1544 C CA . ALA B 1 46 ? 4.004 -15.562 -5.293 1 95.62 46 ALA B CA 1
ATOM 1545 C C . ALA B 1 46 ? 3.691 -16.844 -6.051 1 95.62 46 ALA B C 1
ATOM 1547 O O . ALA B 1 46 ? 4.562 -17.406 -6.715 1 95.62 46 ALA B O 1
ATOM 1548 N N . LEU B 1 47 ? 2.467 -17.297 -5.957 1 96.31 47 LEU B N 1
ATOM 1549 C CA . LEU B 1 47 ? 2.061 -18.516 -6.648 1 96.31 47 LEU B CA 1
ATOM 1550 C C . LEU B 1 47 ? 2.229 -18.359 -8.156 1 96.31 47 LEU B C 1
ATOM 1552 O O . LEU B 1 47 ? 2.725 -19.281 -8.82 1 96.31 47 LEU B O 1
ATOM 1556 N N . VAL B 1 48 ? 1.852 -17.266 -8.641 1 94.38 48 VAL B N 1
ATOM 1557 C CA . VAL B 1 48 ? 1.943 -16.984 -10.07 1 94.38 48 VAL B CA 1
ATOM 1558 C C . VAL B 1 48 ? 3.404 -17.031 -10.516 1 94.38 48 VAL B C 1
ATOM 1560 O O . VAL B 1 48 ? 3.74 -17.656 -11.516 1 94.38 48 VAL B O 1
ATOM 1563 N N . LEU B 1 49 ? 4.262 -16.391 -9.758 1 92.69 49 LEU B N 1
ATOM 1564 C CA . LEU B 1 49 ? 5.664 -16.281 -10.133 1 92.69 49 LEU B CA 1
ATOM 1565 C C . LEU B 1 49 ? 6.375 -17.625 -10.016 1 92.69 49 LEU B C 1
ATOM 1567 O O . LEU B 1 49 ? 7.191 -17.969 -10.867 1 92.69 49 LEU B O 1
ATOM 1571 N N . ILE B 1 50 ? 6.059 -18.312 -8.992 1 94.81 50 ILE B N 1
ATOM 1572 C CA . ILE B 1 50 ? 6.672 -19.625 -8.805 1 94.81 50 ILE B CA 1
ATOM 1573 C C . ILE B 1 50 ? 6.234 -20.562 -9.922 1 94.81 50 ILE B C 1
ATOM 1575 O O . ILE B 1 50 ? 7.039 -21.344 -10.438 1 94.81 50 ILE B O 1
ATOM 1579 N N . ASP B 1 51 ? 4.953 -20.516 -10.25 1 94.38 51 ASP B N 1
ATOM 1580 C CA . ASP B 1 51 ? 4.434 -21.344 -11.328 1 94.38 51 ASP B CA 1
ATOM 1581 C C . ASP B 1 51 ? 5.117 -21.016 -12.656 1 94.38 51 ASP B C 1
ATOM 1583 O O . ASP B 1 51 ? 5.395 -21.906 -13.453 1 94.38 51 ASP B O 1
ATOM 1587 N N . ALA B 1 52 ? 5.363 -19.781 -12.906 1 90.69 52 ALA B N 1
ATOM 1588 C CA . ALA B 1 52 ? 5.957 -19.312 -14.156 1 90.69 52 ALA B CA 1
ATOM 1589 C C . ALA B 1 52 ? 7.438 -19.672 -14.234 1 90.69 52 ALA B C 1
ATOM 1591 O O . ALA B 1 52 ? 8.008 -19.766 -15.32 1 90.69 52 ALA B O 1
ATOM 1592 N N . SER B 1 53 ? 8.078 -19.812 -13.086 1 90.19 53 SER B N 1
ATOM 1593 C CA . SER B 1 53 ? 9.5 -20.141 -13.047 1 90.19 53 SER B CA 1
ATOM 1594 C C . SER B 1 53 ? 9.781 -21.234 -12.016 1 90.19 53 SER B C 1
ATOM 1596 O O . SER B 1 53 ? 10.438 -20.969 -11 1 90.19 53 SER B O 1
ATOM 1598 N N . PRO B 1 54 ? 9.375 -22.453 -12.406 1 90.06 54 PRO B N 1
ATOM 1599 C CA . PRO B 1 54 ? 9.633 -23.547 -11.461 1 90.06 54 PRO B CA 1
ATOM 1600 C C . PRO B 1 54 ? 11.117 -23.734 -11.164 1 90.06 54 PRO B C 1
ATOM 1602 O O . PRO B 1 54 ? 11.945 -23.688 -12.078 1 90.06 54 PRO B O 1
ATOM 1605 N N . GLY B 1 55 ? 11.43 -23.828 -9.875 1 89.62 55 GLY B N 1
ATOM 1606 C CA . GLY B 1 55 ? 12.82 -24.016 -9.484 1 89.62 55 GLY B CA 1
ATOM 1607 C C . GLY B 1 55 ? 13.531 -22.719 -9.156 1 89.62 55 GLY B C 1
ATOM 1608 O O . GLY B 1 55 ? 14.719 -22.719 -8.82 1 89.62 55 GLY B O 1
ATOM 1609 N N . SER B 1 56 ? 12.812 -21.625 -9.219 1 88.25 56 SER B N 1
ATOM 1610 C CA . SER B 1 56 ? 13.398 -20.344 -8.844 1 88.25 56 SER B CA 1
ATOM 1611 C C . SER B 1 56 ? 13.719 -20.297 -7.352 1 88.25 56 SER B C 1
ATOM 1613 O O . SER B 1 56 ? 13.086 -21 -6.551 1 88.25 56 SER B O 1
ATOM 1615 N N . ASP B 1 57 ? 14.727 -19.469 -7.043 1 91.44 57 ASP B N 1
ATOM 1616 C CA . ASP B 1 57 ? 15.102 -19.344 -5.637 1 91.44 57 ASP B CA 1
ATOM 1617 C C . ASP B 1 57 ? 14.352 -18.203 -4.965 1 91.44 57 ASP B C 1
ATOM 1619 O O . ASP B 1 57 ? 13.703 -17.391 -5.641 1 91.44 57 ASP B O 1
ATOM 1623 N N . GLN B 1 58 ? 14.438 -18.203 -3.682 1 92.62 58 GLN B N 1
ATOM 1624 C CA . GLN B 1 58 ? 13.711 -17.219 -2.891 1 92.62 58 GLN B CA 1
ATOM 1625 C C . GLN B 1 58 ? 14.188 -15.805 -3.197 1 92.62 58 GLN B C 1
ATOM 1627 O O . GLN B 1 58 ? 13.391 -14.859 -3.184 1 92.62 58 GLN B O 1
ATOM 1632 N N . SER B 1 59 ? 15.438 -15.703 -3.457 1 89.88 59 SER B N 1
ATOM 1633 C CA . SER B 1 59 ? 15.977 -14.391 -3.773 1 89.88 59 SER B CA 1
ATOM 1634 C C . SER B 1 59 ? 15.398 -13.852 -5.074 1 89.88 59 SER B C 1
ATOM 1636 O O . SER B 1 59 ? 15.055 -12.672 -5.168 1 89.88 59 SER B O 1
ATOM 1638 N N . SER B 1 60 ? 15.328 -14.695 -6.047 1 89.31 60 SER B N 1
ATOM 1639 C CA . SER B 1 60 ? 14.742 -14.312 -7.324 1 89.31 60 SER B CA 1
ATOM 1640 C C . SER B 1 60 ? 13.266 -13.961 -7.168 1 89.31 60 SER B C 1
ATOM 1642 O O . SER B 1 60 ? 12.773 -13.016 -7.789 1 89.31 60 SER B O 1
ATOM 1644 N N . LEU B 1 61 ? 12.555 -14.695 -6.344 1 92.38 61 LEU B N 1
ATOM 1645 C CA . LEU B 1 61 ? 11.14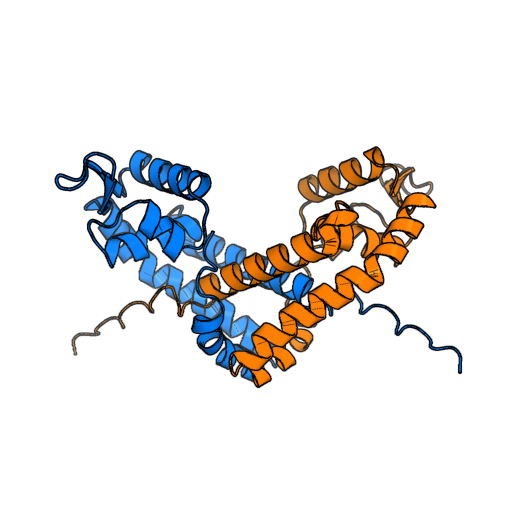8 -14.406 -6.066 1 92.38 61 LEU B CA 1
ATOM 1646 C C . LEU B 1 61 ? 11 -13.055 -5.379 1 92.38 61 LEU B C 1
ATOM 1648 O O . LEU B 1 61 ? 10.133 -12.258 -5.754 1 92.38 61 LEU B O 1
ATOM 1652 N N . ALA B 1 62 ? 11.875 -12.805 -4.457 1 92.12 62 ALA B N 1
ATOM 1653 C CA . ALA B 1 62 ? 11.859 -11.539 -3.729 1 92.12 62 ALA B CA 1
ATOM 1654 C C . ALA B 1 62 ? 12.047 -10.359 -4.676 1 92.12 62 ALA B C 1
ATOM 1656 O O . ALA B 1 62 ? 11.281 -9.391 -4.625 1 92.12 62 ALA B O 1
ATOM 1657 N N . ARG B 1 63 ? 12.984 -10.5 -5.539 1 87.25 63 ARG B N 1
ATOM 1658 C CA . ARG B 1 63 ? 13.281 -9.453 -6.516 1 87.25 63 ARG B CA 1
ATOM 1659 C C . ARG B 1 63 ? 12.102 -9.219 -7.449 1 87.25 63 ARG B C 1
ATOM 1661 O O . ARG B 1 63 ? 11.703 -8.078 -7.691 1 87.25 63 ARG B O 1
ATOM 1668 N N . ALA B 1 64 ? 11.539 -10.289 -7.875 1 85.88 64 ALA B N 1
ATOM 1669 C CA . ALA B 1 64 ? 10.414 -10.195 -8.805 1 85.88 64 ALA B CA 1
ATOM 1670 C C . ALA B 1 64 ? 9.195 -9.57 -8.133 1 85.88 64 ALA B C 1
ATOM 1672 O O . ALA B 1 64 ? 8.43 -8.844 -8.766 1 85.88 64 ALA B O 1
ATOM 1673 N N . MET B 1 65 ? 9.008 -9.789 -6.891 1 90.25 65 MET B N 1
ATOM 1674 C CA . MET B 1 65 ? 7.848 -9.297 -6.152 1 90.25 65 MET B CA 1
ATOM 1675 C C . MET B 1 65 ? 8.094 -7.883 -5.633 1 90.25 65 MET B C 1
ATOM 1677 O O . MET B 1 65 ? 7.148 -7.168 -5.293 1 90.25 65 MET B O 1
ATOM 1681 N N . GLY B 1 66 ? 9.32 -7.508 -5.504 1 89 66 GLY B N 1
ATOM 1682 C CA . GLY B 1 66 ? 9.656 -6.254 -4.848 1 89 66 GLY B CA 1
ATOM 1683 C C . GLY B 1 66 ? 9.586 -6.332 -3.334 1 89 66 GLY B C 1
ATOM 1684 O O . GLY B 1 66 ? 9.156 -5.379 -2.678 1 89 66 GLY B O 1
ATOM 1685 N N . PHE B 1 67 ? 9.914 -7.496 -2.783 1 93.31 67 PHE B N 1
ATOM 1686 C CA . PHE B 1 67 ? 9.938 -7.699 -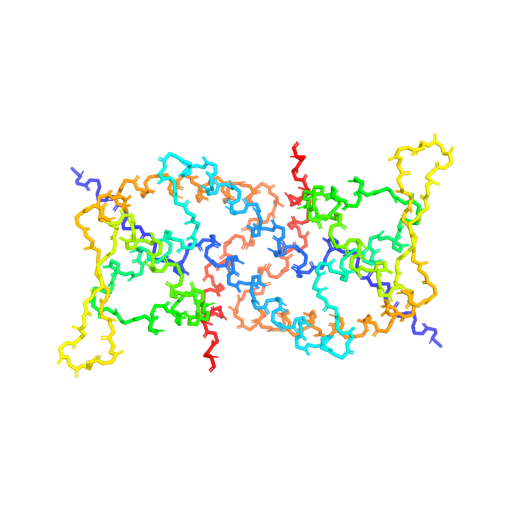1.339 1 93.31 67 PHE B CA 1
ATOM 1687 C C . PHE B 1 67 ? 11.359 -7.918 -0.839 1 93.31 67 PHE B C 1
ATOM 1689 O O . PHE B 1 67 ? 12.242 -8.273 -1.615 1 93.31 67 PHE B O 1
ATOM 1696 N N . ASP B 1 68 ? 11.5 -7.609 0.426 1 92.44 68 ASP B N 1
ATOM 1697 C CA . ASP B 1 68 ? 12.781 -7.977 1.03 1 92.44 68 ASP B CA 1
ATOM 1698 C C . ASP B 1 68 ? 12.812 -9.461 1.387 1 92.44 68 ASP B C 1
ATOM 1700 O O . ASP B 1 68 ? 11.797 -10.148 1.287 1 92.44 68 ASP B O 1
ATOM 1704 N N . LYS B 1 69 ? 13.953 -9.898 1.762 1 93 69 LYS B N 1
ATOM 1705 C CA . LYS B 1 69 ? 14.203 -11.32 1.994 1 93 69 LYS B CA 1
ATOM 1706 C C . LYS B 1 69 ? 13.336 -11.844 3.133 1 93 69 LYS B C 1
ATOM 1708 O O . LYS B 1 69 ? 12.812 -12.961 3.055 1 93 69 LYS B O 1
ATOM 1713 N N . VAL B 1 70 ? 13.195 -11.055 4.125 1 95.94 70 VAL B N 1
ATOM 1714 C CA . VAL B 1 70 ? 12.477 -11.5 5.316 1 95.94 70 VAL B CA 1
ATOM 1715 C C . VAL B 1 70 ? 10.992 -11.641 4.996 1 95.94 70 VAL B C 1
ATOM 1717 O O . VAL B 1 70 ? 10.367 -12.641 5.352 1 95.94 70 VAL B O 1
ATOM 1720 N N . THR B 1 71 ? 10.406 -10.625 4.316 1 95.88 71 THR B N 1
ATOM 1721 C CA . THR B 1 71 ? 9.008 -10.664 3.91 1 95.88 71 THR B CA 1
ATOM 1722 C C . THR B 1 71 ? 8.75 -11.859 2.99 1 95.88 71 THR B C 1
ATOM 1724 O O . THR B 1 71 ? 7.738 -12.547 3.137 1 95.88 71 THR B O 1
ATOM 1727 N N . THR B 1 72 ? 9.648 -12.062 2.09 1 95.12 72 THR B N 1
ATOM 1728 C CA . THR B 1 72 ? 9.516 -13.172 1.149 1 95.12 72 THR B CA 1
ATOM 1729 C C . THR B 1 72 ? 9.586 -14.508 1.875 1 95.12 72 THR B C 1
ATOM 1731 O O . THR B 1 72 ? 8.812 -15.422 1.589 1 95.12 72 THR B O 1
ATOM 1734 N N . LEU B 1 73 ? 10.516 -14.609 2.818 1 95.44 73 LEU B N 1
ATOM 1735 C CA . LEU B 1 73 ? 10.648 -15.828 3.604 1 95.44 73 LEU B CA 1
ATOM 1736 C C . LEU B 1 73 ? 9.352 -16.156 4.332 1 95.44 73 LEU B C 1
ATOM 1738 O O . LEU B 1 73 ? 8.883 -17.297 4.289 1 95.44 73 LEU B O 1
ATOM 1742 N N . ARG B 1 74 ? 8.797 -15.172 4.938 1 97.31 74 ARG B N 1
ATOM 1743 C CA . ARG B 1 74 ? 7.555 -15.367 5.672 1 97.31 74 ARG B CA 1
ATOM 1744 C C . ARG B 1 74 ? 6.418 -15.758 4.734 1 97.31 74 ARG B C 1
ATOM 1746 O O . ARG B 1 74 ? 5.594 -16.609 5.07 1 97.31 74 ARG B O 1
ATOM 1753 N N . LEU B 1 75 ? 6.375 -15.094 3.662 1 97.12 75 LEU B N 1
ATOM 1754 C CA . LEU B 1 75 ? 5.363 -15.375 2.648 1 97.12 75 LEU B CA 1
ATOM 1755 C C . LEU B 1 75 ? 5.465 -16.812 2.164 1 97.12 75 LEU B C 1
ATOM 1757 O O . LEU B 1 75 ? 4.465 -17.531 2.123 1 97.12 75 LEU B O 1
ATOM 1761 N N . VAL B 1 76 ? 6.668 -17.281 1.863 1 96.75 76 VAL B N 1
ATOM 1762 C CA . VAL B 1 76 ? 6.902 -18.625 1.346 1 96.75 76 VAL B CA 1
ATOM 1763 C C . VAL B 1 76 ? 6.621 -19.656 2.436 1 96.75 76 VAL B C 1
ATOM 1765 O O . VAL B 1 76 ? 6.008 -20.688 2.174 1 96.75 76 VAL B O 1
ATOM 1768 N N . ARG B 1 77 ? 7.051 -19.359 3.592 1 96.81 77 ARG B N 1
ATOM 1769 C CA . ARG B 1 77 ? 6.785 -20.266 4.711 1 96.81 77 ARG B CA 1
ATOM 1770 C C . ARG B 1 77 ? 5.285 -20.469 4.906 1 96.81 77 ARG B C 1
ATOM 1772 O O . ARG B 1 77 ? 4.828 -21.578 5.148 1 96.81 77 ARG B O 1
ATOM 1779 N N . GLY B 1 78 ? 4.547 -19.406 4.832 1 97.25 78 GLY B N 1
ATOM 1780 C CA . GLY B 1 78 ? 3.102 -19.5 4.953 1 97.25 78 GLY B CA 1
ATOM 1781 C C . GLY B 1 78 ? 2.469 -20.375 3.881 1 97.25 78 GLY B C 1
ATOM 1782 O O . GLY B 1 78 ? 1.559 -21.156 4.16 1 97.25 78 GLY B O 1
ATOM 1783 N N . LEU B 1 79 ? 2.945 -20.266 2.693 1 97.75 79 LEU B N 1
ATOM 1784 C CA . LEU B 1 79 ? 2.428 -21.062 1.582 1 97.75 79 LEU B CA 1
ATOM 1785 C C . LEU B 1 79 ? 2.828 -22.516 1.722 1 97.75 79 LEU B C 1
ATOM 1787 O O . LEU B 1 79 ? 2.061 -23.422 1.357 1 97.75 79 LEU B O 1
ATOM 1791 N N . GLU B 1 80 ? 4.047 -22.719 2.217 1 97.19 80 GLU B N 1
ATOM 1792 C CA . GLU B 1 80 ? 4.52 -24.078 2.463 1 97.19 80 GLU B CA 1
ATOM 1793 C C . GLU B 1 80 ? 3.699 -24.766 3.553 1 97.19 80 GLU B C 1
ATOM 1795 O O . GLU B 1 80 ? 3.33 -25.938 3.418 1 97.19 80 GLU B O 1
ATOM 1800 N N . GLU B 1 81 ? 3.426 -24.078 4.605 1 97.12 81 GLU B N 1
ATOM 1801 C CA . GLU B 1 81 ? 2.633 -24.594 5.715 1 97.12 81 GLU B CA 1
ATOM 1802 C C . GLU B 1 81 ? 1.244 -25.016 5.25 1 97.12 81 GLU B C 1
ATOM 1804 O O . GLU B 1 81 ? 0.67 -25.969 5.777 1 97.12 81 GLU B O 1
ATOM 1809 N N . ARG B 1 82 ? 0.733 -24.375 4.23 1 97 82 ARG B N 1
ATOM 1810 C CA . ARG B 1 82 ? -0.585 -24.688 3.686 1 97 82 ARG B CA 1
ATOM 1811 C C . ARG B 1 82 ? -0.483 -25.703 2.549 1 97 82 ARG B C 1
ATOM 1813 O O . ARG B 1 82 ? -1.48 -26 1.892 1 97 82 ARG B O 1
ATOM 1820 N N . GLU B 1 83 ? 0.776 -26.094 2.268 1 98 83 GLU B N 1
ATOM 1821 C CA . GLU B 1 83 ? 1.084 -27.141 1.31 1 98 83 GLU B CA 1
ATOM 1822 C C . GLU B 1 83 ? 0.846 -26.672 -0.124 1 98 83 GLU B C 1
ATOM 1824 O O . GLU B 1 83 ? 0.44 -27.469 -0.98 1 98 83 GLU B O 1
ATOM 1829 N N . TYR B 1 84 ? 0.981 -25.422 -0.384 1 98.06 84 TYR B N 1
ATOM 1830 C CA . TYR B 1 84 ? 0.842 -24.891 -1.74 1 98.06 84 TYR B CA 1
ATOM 1831 C C . TYR B 1 84 ? 2.189 -24.859 -2.453 1 98.06 84 TYR B C 1
ATOM 1833 O O . TYR B 1 84 ? 2.248 -24.922 -3.684 1 98.06 84 TYR B O 1
ATOM 1841 N N . VAL B 1 85 ? 3.279 -24.719 -1.663 1 97.88 85 VAL B N 1
ATOM 1842 C CA . VAL B 1 85 ? 4.629 -24.594 -2.203 1 97.88 85 VAL B CA 1
ATOM 1843 C C . VAL B 1 85 ? 5.551 -25.625 -1.562 1 97.88 85 VAL B C 1
ATOM 1845 O O . VAL B 1 85 ? 5.391 -25.953 -0.388 1 97.88 85 VAL B O 1
ATOM 1848 N N . HIS B 1 86 ? 6.387 -26.078 -2.34 1 96.44 86 HIS B N 1
ATOM 1849 C CA . HIS B 1 86 ? 7.44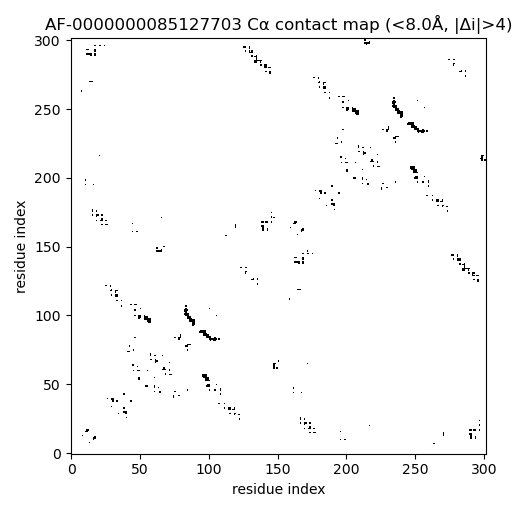5 -26.969 -1.885 1 96.44 86 HIS B CA 1
ATOM 1850 C C . HIS B 1 86 ? 8.82 -26.328 -2.057 1 96.44 86 HIS B C 1
ATOM 1852 O O . HIS B 1 86 ? 9.117 -25.766 -3.107 1 96.44 86 HIS B O 1
ATOM 1858 N N . ARG B 1 87 ? 9.562 -26.391 -0.987 1 92.19 87 ARG B N 1
ATOM 1859 C CA . ARG B 1 87 ? 10.93 -25.906 -0.995 1 92.19 87 ARG B CA 1
ATOM 1860 C C . ARG B 1 87 ? 11.93 -27.047 -0.947 1 92.19 87 ARG B C 1
ATOM 1862 O O . ARG B 1 87 ? 11.805 -27.953 -0.123 1 92.19 87 ARG B O 1
ATOM 1869 N N . ALA B 1 88 ? 12.812 -27.062 -1.866 1 88.88 88 ALA B N 1
ATOM 1870 C CA . ALA B 1 88 ? 13.859 -28.094 -1.875 1 88.88 88 ALA B CA 1
ATOM 1871 C C . ALA B 1 88 ? 15.242 -27.453 -1.987 1 88.88 88 ALA B C 1
ATOM 1873 O O . ALA B 1 88 ? 15.406 -26.406 -2.623 1 88.88 88 ALA B O 1
ATOM 1874 N N . LEU B 1 89 ? 16.156 -28.062 -1.282 1 84.19 89 LEU B N 1
ATOM 1875 C CA . LEU B 1 89 ? 17.531 -27.609 -1.435 1 84.19 89 LEU B CA 1
ATOM 1876 C C . LEU B 1 89 ? 18.031 -27.812 -2.863 1 84.19 89 LEU B C 1
ATOM 1878 O O . LEU B 1 89 ? 17.75 -28.844 -3.477 1 84.19 89 LEU B O 1
ATOM 1882 N N . SER B 1 90 ? 18.547 -26.688 -3.318 1 74.56 90 SER B N 1
ATOM 1883 C CA . SER B 1 90 ? 19.078 -26.781 -4.676 1 74.56 90 SER B CA 1
ATOM 1884 C C . SER B 1 90 ? 20.25 -27.75 -4.746 1 74.56 90 SER B C 1
ATOM 1886 O O . SER B 1 90 ? 21.078 -27.797 -3.834 1 74.56 90 SER B O 1
ATOM 1888 N N . THR B 1 91 ? 20.203 -28.578 -5.719 1 70.56 91 THR B N 1
ATOM 1889 C CA . THR B 1 91 ? 21.312 -29.484 -5.953 1 70.56 91 THR B CA 1
ATOM 1890 C C . THR B 1 91 ? 22.547 -28.734 -6.441 1 70.56 91 THR B C 1
ATOM 1892 O O . THR B 1 91 ? 23.672 -29.234 -6.332 1 70.56 91 THR B O 1
ATOM 1895 N N . ARG B 1 92 ? 22.312 -27.656 -6.973 1 71.94 92 ARG B N 1
ATOM 1896 C CA . ARG B 1 92 ? 23.391 -26.859 -7.562 1 71.94 92 ARG B CA 1
ATOM 1897 C C . ARG B 1 92 ? 24.016 -25.922 -6.535 1 71.94 92 ARG B C 1
ATOM 1899 O O . ARG B 1 92 ? 25.234 -25.734 -6.523 1 71.94 92 ARG B O 1
ATOM 1906 N N . ASP B 1 93 ? 23.25 -25.312 -5.852 1 69.81 93 ASP B N 1
ATOM 1907 C CA . ASP B 1 93 ? 23.672 -24.406 -4.781 1 69.81 93 ASP B CA 1
ATOM 1908 C C . ASP B 1 93 ? 22.938 -24.734 -3.477 1 69.81 93 ASP B C 1
ATOM 1910 O O . ASP B 1 93 ? 21.797 -24.344 -3.285 1 69.81 93 ASP B O 1
ATOM 1914 N N . ARG B 1 94 ? 23.688 -25.469 -2.621 1 68.56 94 ARG B N 1
ATOM 1915 C CA . ARG B 1 94 ? 23.109 -26 -1.396 1 68.56 94 ARG B CA 1
ATOM 1916 C C . ARG B 1 94 ? 22.609 -24.891 -0.482 1 68.56 94 ARG B C 1
ATOM 1918 O O . ARG B 1 94 ? 21.938 -25.141 0.519 1 68.56 94 ARG B O 1
ATOM 1925 N N . ARG B 1 95 ? 22.859 -23.656 -0.942 1 69 95 ARG B N 1
ATOM 1926 C CA . ARG B 1 95 ? 22.438 -22.547 -0.094 1 69 95 ARG B CA 1
ATOM 1927 C C . ARG B 1 95 ? 21.125 -21.938 -0.587 1 69 95 ARG B C 1
ATOM 1929 O O . ARG B 1 95 ? 20.5 -21.141 0.115 1 69 95 ARG B O 1
ATOM 1936 N N . GLN B 1 96 ? 20.844 -22.453 -1.751 1 78.19 96 GLN B N 1
ATOM 1937 C CA . GLN B 1 96 ? 19.609 -21.891 -2.312 1 78.19 96 GLN B CA 1
ATOM 1938 C C . GLN B 1 96 ? 18.484 -22.922 -2.305 1 78.19 96 GLN B C 1
ATOM 1940 O O . GLN B 1 96 ? 18.719 -24.125 -2.492 1 78.19 96 GLN B O 1
ATOM 1945 N N . HIS B 1 97 ? 17.422 -22.438 -1.884 1 86.75 97 HIS B N 1
ATOM 1946 C CA . HIS B 1 97 ? 16.234 -23.281 -1.979 1 86.75 97 HIS B CA 1
ATOM 1947 C C . HIS B 1 97 ? 15.453 -22.984 -3.258 1 86.75 97 HIS B C 1
ATOM 1949 O O . HIS B 1 97 ? 15.266 -21.828 -3.627 1 86.75 97 HIS B O 1
ATOM 1955 N N . GLU B 1 98 ? 15.156 -24.109 -3.885 1 92.44 98 GLU B N 1
ATOM 1956 C CA . GLU B 1 98 ? 14.328 -24.031 -5.078 1 92.44 98 GLU B CA 1
ATOM 1957 C C . GLU B 1 98 ? 12.844 -24.109 -4.723 1 92.44 98 GLU B C 1
ATOM 1959 O O . GLU B 1 98 ? 12.453 -24.922 -3.869 1 92.44 98 GLU B O 1
ATOM 1964 N N . LEU B 1 99 ? 12.055 -23.312 -5.375 1 96.12 99 LEU B N 1
ATOM 1965 C CA . LEU B 1 99 ? 10.625 -23.25 -5.086 1 96.12 99 LEU B CA 1
ATOM 1966 C C . LEU B 1 99 ? 9.812 -23.844 -6.223 1 96.12 99 LEU B C 1
ATOM 1968 O O . LEU B 1 99 ? 10.047 -23.547 -7.395 1 96.12 99 LEU B O 1
ATOM 1972 N N . THR B 1 100 ? 8.898 -24.734 -5.883 1 96.69 100 THR B N 1
ATOM 1973 C CA . THR B 1 100 ? 7.945 -25.297 -6.844 1 96.69 100 THR B CA 1
ATOM 1974 C C . THR B 1 100 ? 6.547 -25.359 -6.238 1 96.69 100 THR B C 1
ATOM 1976 O O . THR B 1 100 ? 6.395 -25.422 -5.016 1 96.69 100 THR B O 1
ATOM 1979 N N . LEU B 1 101 ? 5.543 -25.297 -7.133 1 97.69 101 LEU B N 1
ATOM 1980 C CA . LEU B 1 101 ? 4.184 -25.5 -6.645 1 97.69 101 LEU B CA 1
ATOM 1981 C C . LEU B 1 101 ? 3.893 -26.969 -6.426 1 97.69 101 LEU B C 1
ATOM 1983 O O . LEU B 1 101 ? 4.332 -27.812 -7.211 1 97.69 101 LEU B O 1
ATOM 1987 N N . THR B 1 102 ? 3.143 -27.281 -5.359 1 98.06 102 THR B N 1
ATOM 1988 C CA . THR B 1 102 ? 2.562 -28.609 -5.227 1 98.06 102 THR B CA 1
ATOM 1989 C C . THR B 1 102 ? 1.348 -28.766 -6.133 1 98.06 102 THR B C 1
ATOM 1991 O O . THR B 1 102 ? 0.918 -27.812 -6.773 1 98.06 102 THR B O 1
ATOM 1994 N N . ASP B 1 103 ? 0.812 -30.016 -6.203 1 97.88 103 ASP B N 1
ATOM 1995 C CA . ASP B 1 103 ? -0.428 -30.234 -6.941 1 97.88 103 ASP B CA 1
ATOM 1996 C C . ASP B 1 103 ? -1.569 -29.406 -6.352 1 97.88 103 ASP B C 1
ATOM 1998 O O . ASP B 1 103 ? -2.395 -28.859 -7.09 1 97.88 103 ASP B O 1
ATOM 2002 N N . LYS B 1 104 ? -1.523 -29.281 -5.074 1 97.75 104 LYS B N 1
ATOM 2003 C CA . LYS B 1 104 ? -2.521 -28.469 -4.371 1 97.75 104 LYS B CA 1
ATOM 2004 C C . LYS B 1 104 ? -2.383 -27 -4.723 1 97.75 104 LYS B C 1
ATOM 2006 O O . LYS B 1 104 ? -3.383 -26.297 -4.926 1 97.75 104 LYS B O 1
ATOM 2011 N N . GLY B 1 105 ? -1.139 -26.531 -4.738 1 97.62 105 GLY B N 1
ATOM 2012 C CA . GLY B 1 105 ? -0.863 -25.141 -5.117 1 97.62 105 GLY B CA 1
ATOM 2013 C C . GLY B 1 105 ? -1.277 -24.828 -6.539 1 97.62 105 GLY B C 1
ATOM 2014 O O . GLY B 1 105 ? -1.842 -23.766 -6.801 1 97.62 105 GLY B O 1
ATOM 2015 N N . ARG B 1 106 ? -1.035 -25.75 -7.414 1 96.81 106 ARG B N 1
ATOM 2016 C CA . ARG B 1 106 ? -1.419 -25.562 -8.812 1 96.81 106 ARG B CA 1
ATOM 2017 C C . ARG B 1 106 ? -2.936 -25.547 -8.961 1 96.81 106 ARG B C 1
ATOM 2019 O O . ARG B 1 106 ? -3.477 -24.766 -9.75 1 96.81 106 ARG B O 1
ATOM 2026 N N . ALA B 1 107 ? -3.566 -26.453 -8.258 1 96.88 107 ALA B N 1
ATOM 2027 C CA . ALA B 1 107 ? -5.027 -26.5 -8.281 1 96.88 107 ALA B CA 1
ATOM 2028 C C . ALA B 1 107 ? -5.625 -25.188 -7.754 1 96.88 107 ALA B C 1
ATOM 2030 O O . ALA B 1 107 ? -6.594 -24.672 -8.312 1 96.88 107 ALA B O 1
ATOM 2031 N N . LEU B 1 108 ? -5.039 -24.672 -6.727 1 96.25 108 LEU B N 1
ATOM 2032 C CA . LEU B 1 108 ? -5.492 -23.422 -6.152 1 96.25 108 LEU B CA 1
ATOM 2033 C C . LEU B 1 108 ? -5.316 -22.281 -7.148 1 96.25 108 LEU B C 1
ATOM 2035 O O . LEU B 1 108 ? -6.211 -21.438 -7.301 1 96.25 108 LEU B O 1
ATOM 2039 N N . LEU B 1 109 ? -4.188 -22.219 -7.734 1 94.81 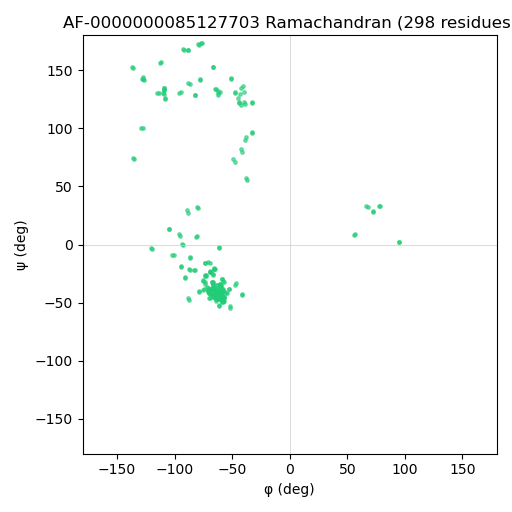109 LEU B N 1
ATOM 2040 C CA . LEU B 1 109 ? -3.904 -21.172 -8.719 1 94.81 109 LEU B CA 1
ATOM 2041 C C . LEU B 1 109 ? -4.902 -21.234 -9.867 1 94.81 109 LEU B C 1
ATOM 2043 O O . LEU B 1 109 ? -5.441 -20.203 -10.281 1 94.81 109 LEU B O 1
ATOM 2047 N N . ALA B 1 110 ? -5.145 -22.406 -10.32 1 94.31 110 ALA B N 1
ATOM 2048 C CA . ALA B 1 110 ? -6.105 -22.578 -11.406 1 94.31 110 ALA B CA 1
ATOM 2049 C C . ALA B 1 110 ? -7.5 -22.125 -10.984 1 94.31 110 ALA B C 1
ATOM 2051 O O . ALA B 1 110 ? -8.195 -21.453 -11.758 1 94.31 110 ALA B O 1
ATOM 2052 N N . ALA B 1 111 ? -7.855 -22.438 -9.797 1 94.5 111 ALA B N 1
ATOM 2053 C CA . ALA B 1 111 ? -9.164 -22.078 -9.266 1 94.5 111 ALA B CA 1
ATOM 2054 C C . ALA B 1 111 ? -9.258 -20.562 -9.047 1 94.5 111 ALA B C 1
ATOM 2056 O O . ALA B 1 111 ? -10.359 -20.016 -9.016 1 94.5 111 ALA B O 1
ATOM 2057 N N . SER B 1 112 ? -8.141 -19.906 -8.898 1 94.62 112 SER B N 1
ATOM 2058 C CA . SER B 1 112 ? -8.125 -18.484 -8.562 1 94.62 112 SER B CA 1
ATOM 2059 C C . SER B 1 112 ? -8.305 -17.625 -9.812 1 94.62 112 SER B C 1
ATOM 2061 O O . SER B 1 112 ? -8.711 -16.469 -9.711 1 94.62 112 SER B O 1
ATOM 2063 N N . VAL B 1 113 ? -8.016 -18.156 -10.961 1 90.5 113 VAL B N 1
ATOM 2064 C CA . VAL B 1 113 ? -7.914 -17.375 -12.195 1 90.5 113 VAL B CA 1
ATOM 2065 C C . VAL B 1 113 ? -9.234 -16.656 -12.461 1 90.5 113 VAL B C 1
ATOM 2067 O O . VAL B 1 113 ? -9.258 -15.438 -12.641 1 90.5 113 VAL B O 1
ATOM 2070 N N . PRO B 1 114 ? -10.398 -17.375 -12.398 1 92.5 114 PRO B N 1
ATOM 2071 C CA . PRO B 1 114 ? -11.648 -16.656 -12.68 1 92.5 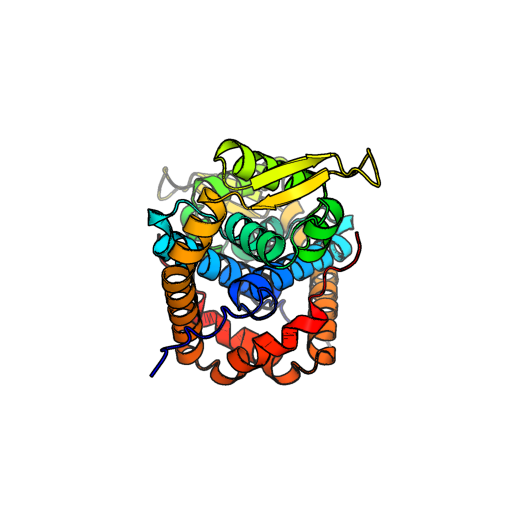114 PRO B CA 1
ATOM 2072 C C . PRO B 1 114 ? -11.969 -15.602 -11.625 1 92.5 114 PRO B C 1
ATOM 2074 O O . PRO B 1 114 ? -12.539 -14.555 -11.953 1 92.5 114 PRO B O 1
ATOM 2077 N N . LEU B 1 115 ? -11.648 -15.859 -10.422 1 94.38 115 LEU B N 1
ATOM 2078 C CA . LEU B 1 115 ? -11.938 -14.93 -9.336 1 94.38 115 LEU B CA 1
ATOM 2079 C C . LEU B 1 115 ? -11.055 -13.688 -9.438 1 94.38 115 LEU B C 1
ATOM 2081 O O . LEU B 1 115 ? -11.523 -12.562 -9.258 1 94.38 115 LEU B O 1
ATOM 2085 N N . VAL B 1 116 ? -9.797 -13.883 -9.758 1 92.88 116 VAL B N 1
ATOM 2086 C CA . VAL B 1 116 ? -8.852 -12.773 -9.891 1 92.88 116 VAL B CA 1
ATOM 2087 C C . VAL B 1 116 ? -9.227 -11.922 -11.102 1 92.88 116 VAL B C 1
ATOM 2089 O O . VAL B 1 116 ? -9.133 -10.695 -11.055 1 92.88 116 VAL B O 1
ATOM 2092 N N . ASP B 1 117 ? -9.648 -12.594 -12.102 1 89.44 117 ASP B N 1
ATOM 2093 C CA . ASP B 1 117 ? -10.078 -11.875 -13.289 1 89.44 117 ASP B CA 1
ATOM 2094 C C . ASP B 1 117 ? -11.297 -11 -12.992 1 89.44 117 ASP B C 1
ATOM 2096 O O . ASP B 1 117 ? -11.391 -9.867 -13.484 1 89.44 117 ASP B O 1
ATOM 2100 N N . GLN B 1 118 ? -12.203 -11.523 -12.25 1 91.94 118 GLN B N 1
ATOM 2101 C CA . GLN B 1 118 ? -13.367 -10.742 -11.852 1 91.94 118 GLN B CA 1
ATOM 2102 C C . GLN B 1 118 ? -12.961 -9.539 -11 1 91.94 118 GLN B C 1
ATOM 2104 O O . GLN B 1 118 ? -13.531 -8.453 -11.148 1 91.94 118 GLN B O 1
ATOM 2109 N N . ALA B 1 119 ? -12.031 -9.766 -10.133 1 90.75 119 ALA B N 1
ATOM 2110 C CA . ALA B 1 119 ? -11.516 -8.672 -9.32 1 90.75 119 ALA B CA 1
ATOM 2111 C C . ALA B 1 119 ? -10.898 -7.582 -10.195 1 90.75 119 ALA B C 1
ATOM 2113 O O . ALA B 1 119 ? -11.117 -6.391 -9.953 1 90.75 119 ALA B O 1
ATOM 2114 N N . TYR B 1 120 ? -10.148 -7.988 -11.148 1 83.75 120 TYR B N 1
ATOM 2115 C CA . TYR B 1 120 ? -9.539 -7.066 -12.102 1 83.75 120 TYR B CA 1
ATOM 2116 C C . TYR B 1 120 ? -10.602 -6.254 -12.836 1 83.75 120 TYR B C 1
ATOM 2118 O O . TYR B 1 120 ? -10.492 -5.035 -12.953 1 83.75 120 TYR B O 1
ATOM 2126 N N . HIS B 1 121 ? -11.602 -6.906 -13.242 1 84.69 121 HIS B N 1
ATOM 2127 C CA . HIS B 1 121 ? -12.672 -6.23 -13.977 1 84.69 121 HIS B CA 1
ATOM 2128 C C . HIS B 1 121 ? -13.398 -5.23 -13.078 1 84.69 121 HIS B C 1
ATOM 2130 O O . HIS B 1 121 ? -13.727 -4.125 -13.516 1 84.69 121 HIS B O 1
ATOM 2136 N N . ARG B 1 122 ? -13.656 -5.602 -11.93 1 85 122 ARG B N 1
ATOM 2137 C CA . ARG B 1 122 ? -14.305 -4.711 -10.969 1 85 122 ARG B CA 1
ATOM 2138 C C . ARG B 1 122 ? -13.438 -3.482 -10.695 1 85 122 ARG B C 1
ATOM 2140 O O . ARG B 1 122 ? -13.945 -2.363 -10.625 1 85 122 ARG B O 1
ATOM 2147 N N . LEU B 1 123 ? -12.164 -3.688 -10.57 1 82.81 123 LEU B N 1
ATOM 2148 C CA . LEU B 1 123 ? -11.227 -2.596 -10.312 1 82.81 123 LEU B CA 1
ATOM 2149 C C . LEU B 1 123 ? -11.188 -1.624 -11.484 1 82.81 123 LEU B C 1
ATOM 2151 O O . LEU B 1 123 ? -11.297 -0.41 -11.297 1 82.81 123 LEU B O 1
ATOM 2155 N N . VAL B 1 124 ? -11.109 -2.131 -12.656 1 75.31 124 VAL B N 1
ATOM 2156 C CA . VAL B 1 124 ? -11 -1.323 -13.867 1 75.31 124 VAL B CA 1
ATOM 2157 C C . VAL B 1 124 ? -12.312 -0.584 -14.109 1 75.31 124 VAL B C 1
ATOM 2159 O O . VAL B 1 124 ? -12.312 0.562 -14.57 1 75.31 124 VAL B O 1
ATOM 2162 N N . SER B 1 125 ? -13.414 -1.213 -13.875 1 75.75 125 SER B N 1
ATOM 2163 C CA . SER B 1 125 ? -14.719 -0.583 -14.055 1 75.75 125 SER B CA 1
ATOM 2164 C C . SER B 1 125 ? -14.867 0.646 -13.164 1 75.75 125 SER B C 1
ATOM 2166 O O . SER B 1 125 ? -15.477 1.637 -13.562 1 75.75 125 SER B O 1
ATOM 2168 N N . ARG B 1 126 ? -14.312 0.604 -12.031 1 69.38 126 ARG B N 1
ATOM 2169 C CA . ARG B 1 126 ? -14.344 1.737 -11.109 1 69.38 126 ARG B CA 1
ATOM 2170 C C . ARG B 1 126 ? -13.531 2.906 -11.656 1 69.38 126 ARG B C 1
ATOM 2172 O O . ARG B 1 126 ? -13.891 4.066 -11.469 1 69.38 126 ARG B O 1
ATOM 2179 N N . TRP B 1 127 ? -12.508 2.547 -12.367 1 66.31 127 TRP B N 1
ATOM 2180 C CA . TRP B 1 127 ? -11.617 3.564 -12.922 1 66.31 127 TRP B CA 1
ATOM 2181 C C . TRP B 1 127 ? -12.227 4.191 -14.172 1 66.31 127 TRP B C 1
ATOM 2183 O O . TRP B 1 127 ? -12.055 5.387 -14.422 1 66.31 127 TRP B O 1
ATOM 2193 N N . LYS B 1 128 ? -12.828 3.389 -14.977 1 64.44 128 LYS B N 1
ATOM 2194 C CA . LYS B 1 128 ? -13.484 3.9 -16.172 1 64.44 128 LYS B CA 1
ATOM 2195 C C . LYS B 1 128 ? -14.594 4.887 -15.828 1 64.44 128 LYS B C 1
ATOM 2197 O O . LYS B 1 128 ? -14.82 5.852 -16.547 1 64.44 128 LYS B O 1
ATOM 2202 N N . THR B 1 129 ? -15.195 4.691 -14.836 1 59.44 129 THR B N 1
ATOM 2203 C CA . THR B 1 129 ? -16.281 5.574 -14.43 1 59.44 129 THR B CA 1
ATOM 2204 C C . THR B 1 129 ? -15.734 6.898 -13.906 1 59.44 129 THR B C 1
ATOM 2206 O O . THR B 1 129 ? -16.391 7.938 -14.023 1 59.44 129 THR B O 1
ATOM 2209 N N . ALA B 1 130 ? -14.664 6.875 -13.305 1 55.59 130 ALA B N 1
ATOM 2210 C CA . ALA B 1 130 ? -14.086 8.078 -12.719 1 55.59 130 ALA B CA 1
ATOM 2211 C C . ALA B 1 130 ? -13.383 8.922 -13.781 1 55.59 130 ALA B C 1
ATOM 2213 O O . ALA B 1 130 ? -12.898 10.016 -13.484 1 55.59 130 ALA B O 1
ATOM 2214 N N . SER B 1 131 ? -13.844 8.898 -14.969 1 47.97 131 SER B N 1
ATOM 2215 C CA . SER B 1 131 ? -13.352 9.688 -16.094 1 47.97 131 SER B CA 1
ATOM 2216 C C . SER B 1 131 ? -11.867 9.453 -16.328 1 47.97 131 SER B C 1
ATOM 2218 O O . SER B 1 131 ? -11.195 10.258 -16.984 1 47.97 131 SER B O 1
ATOM 2220 N N . CYS B 1 132 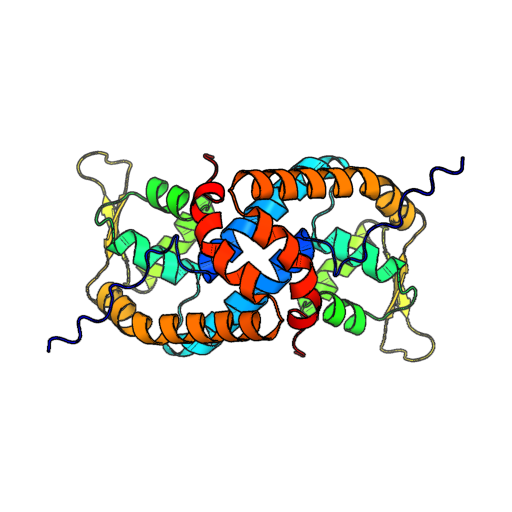? -11.383 8.586 -15.703 1 48.75 132 CYS B N 1
ATOM 2221 C CA . CYS B 1 132 ? -9.953 8.344 -15.859 1 48.75 132 CYS B CA 1
ATOM 2222 C C . CYS B 1 132 ? -9.688 7.371 -17 1 48.75 132 CYS B C 1
ATOM 2224 O O . CYS B 1 132 ? -8.805 6.516 -16.906 1 48.75 132 CYS B O 1
ATOM 2226 N N . ARG B 1 133 ? -10.531 7.336 -17.922 1 46.53 133 ARG B N 1
ATOM 2227 C CA . ARG B 1 133 ? -10.312 6.445 -19.062 1 46.53 133 ARG B CA 1
ATOM 2228 C C . ARG B 1 133 ? -8.852 6.469 -19.5 1 46.53 133 ARG B C 1
ATOM 2230 O O . ARG B 1 133 ? -8.273 5.422 -19.797 1 46.53 133 ARG B O 1
ATOM 2237 N N . SER B 1 134 ? -8.406 7.551 -19.531 1 46.78 134 SER B N 1
ATOM 2238 C CA . SER B 1 134 ? -7.051 7.68 -20.047 1 46.78 134 SER B CA 1
ATOM 2239 C C . SER B 1 134 ? -6.027 7.141 -19.047 1 46.78 134 SER B C 1
ATOM 2241 O O . SER B 1 134 ? -4.945 6.703 -19.453 1 46.78 134 SER B O 1
ATOM 2243 N N . CYS B 1 135 ? -6.367 7.164 -17.875 1 49.47 135 CYS B N 1
ATOM 2244 C CA . CYS B 1 135 ? -5.391 6.723 -16.891 1 49.47 135 CYS B CA 1
ATOM 2245 C C . CYS B 1 135 ? -5.258 5.203 -16.891 1 49.47 135 CYS B C 1
ATOM 2247 O O . CYS B 1 135 ? -4.164 4.672 -16.688 1 49.47 135 CYS B O 1
ATOM 2249 N N . CYS B 1 136 ? -6.355 4.562 -17.047 1 47.12 136 CYS B N 1
ATOM 2250 C CA . CYS B 1 136 ? -6.316 3.104 -17.062 1 47.12 136 CYS B CA 1
ATOM 2251 C C . CYS B 1 136 ? -5.379 2.598 -18.156 1 47.12 136 CYS B C 1
ATOM 2253 O O . CYS B 1 136 ? -4.719 1.571 -18 1 47.12 136 CYS B O 1
ATOM 2255 N N . ALA B 1 137 ? -5.477 3.26 -19.203 1 47.19 137 ALA B N 1
ATOM 2256 C CA . ALA B 1 137 ? -4.625 2.787 -20.281 1 47.19 137 ALA B CA 1
ATOM 2257 C C . ALA B 1 137 ? -3.148 2.953 -19.938 1 47.19 137 ALA B C 1
ATOM 2259 O O . ALA B 1 137 ? -2.289 2.281 -20.516 1 47.19 137 ALA B O 1
ATOM 2260 N N . CYS B 1 138 ? -2.938 3.781 -19.062 1 46.59 138 CYS B N 1
ATOM 2261 C CA . CYS B 1 138 ? -1.53 4.086 -18.828 1 46.59 138 CYS B CA 1
ATOM 2262 C C . CYS B 1 138 ? -0.921 3.109 -17.828 1 46.59 138 CYS B C 1
ATOM 2264 O O . CYS B 1 138 ? 0.299 3.064 -17.672 1 46.59 138 CYS B O 1
ATOM 2266 N N . TRP B 1 139 ? -1.787 2.381 -17.234 1 47.69 139 TRP B N 1
ATOM 2267 C CA . TRP B 1 139 ? -1.257 1.504 -16.188 1 47.69 139 TRP B CA 1
ATOM 2268 C C . TRP B 1 139 ? -0.253 0.515 -16.766 1 47.69 139 TRP B C 1
ATOM 2270 O O . TRP B 1 139 ? 0.831 0.322 -16.219 1 47.69 139 TRP B O 1
ATOM 2280 N N . PRO B 1 140 ? -0.647 -0.193 -17.797 1 43.66 140 PRO B N 1
ATOM 2281 C CA . PRO B 1 140 ? 0.357 -1.135 -18.297 1 43.66 140 PRO B CA 1
ATOM 2282 C C . PRO B 1 140 ? 1.668 -0.45 -18.688 1 43.66 140 PRO B C 1
ATOM 2284 O O . PRO B 1 140 ? 2.732 -1.072 -18.625 1 43.66 140 PRO B O 1
ATOM 2287 N N . SER B 1 141 ? 1.552 0.656 -19.109 1 43.78 141 SER B N 1
ATOM 2288 C CA . SER B 1 141 ? 2.797 1.323 -19.469 1 43.78 141 SER B CA 1
ATOM 2289 C C . SER B 1 141 ? 3.633 1.652 -18.25 1 43.78 141 SER B C 1
ATOM 2291 O O . SER B 1 141 ? 4.785 2.07 -18.359 1 43.78 141 SER B O 1
ATOM 2293 N N . TRP B 1 142 ? 3.025 1.592 -17.172 1 42.78 142 TRP B N 1
ATOM 2294 C CA . TRP B 1 142 ? 3.795 1.808 -15.961 1 42.78 142 TRP B CA 1
ATOM 2295 C C . TRP B 1 142 ? 4.68 0.604 -15.648 1 42.78 142 TRP B C 1
ATOM 2297 O O . TRP B 1 142 ? 5.562 0.676 -14.797 1 42.78 142 TRP B O 1
ATOM 2307 N N . SER B 1 143 ? 4.465 -0.555 -16.234 1 41.5 143 SER B N 1
ATOM 2308 C CA . SER B 1 143 ? 5.152 -1.803 -15.922 1 41.5 143 SER B CA 1
ATOM 2309 C C . SER B 1 143 ? 6.668 -1.622 -15.961 1 41.5 143 SER B C 1
ATOM 2311 O O . SER B 1 143 ? 7.379 -2.107 -15.078 1 41.5 143 SER B O 1
ATOM 2313 N N . PRO B 1 144 ? 7.145 -1.122 -17.016 1 38.72 144 PRO B N 1
ATOM 2314 C CA . PRO B 1 144 ? 8.609 -1.086 -17 1 38.72 144 PRO B CA 1
ATOM 2315 C C . PRO B 1 144 ? 9.172 -0.216 -15.883 1 38.72 144 PRO B C 1
ATOM 2317 O O . PRO B 1 144 ? 10.273 -0.471 -15.391 1 38.72 144 PRO B O 1
ATOM 2320 N N . ALA B 1 145 ? 8.578 0.82 -15.703 1 37.62 145 ALA B N 1
ATOM 2321 C CA . ALA B 1 145 ? 9.117 1.765 -14.734 1 37.62 145 ALA B CA 1
ATOM 2322 C C . ALA B 1 145 ? 9.047 1.193 -13.32 1 37.62 145 ALA B C 1
ATOM 2324 O O . ALA B 1 145 ? 9.734 1.672 -12.414 1 37.62 145 ALA B O 1
ATOM 2325 N N . TRP B 1 146 ? 8.219 0.363 -13.023 1 37.78 146 TRP B N 1
ATOM 2326 C CA . TRP B 1 146 ? 8.016 -0.153 -11.672 1 37.78 146 TRP B CA 1
ATOM 2327 C C . TRP B 1 146 ? 8.781 -1.455 -11.469 1 37.78 146 TRP B C 1
ATOM 2329 O O . TRP B 1 146 ? 8.523 -2.189 -10.508 1 37.78 146 TRP B O 1
ATOM 2339 N N . ALA B 1 147 ? 9.602 -1.857 -12.406 1 35.22 147 ALA B N 1
ATOM 2340 C CA . ALA B 1 147 ? 10.508 -2.986 -12.203 1 35.22 147 ALA B CA 1
ATOM 2341 C C . ALA B 1 147 ? 11.25 -2.859 -10.875 1 35.22 147 ALA B C 1
ATOM 2343 O O . ALA B 1 147 ? 11.516 -1.748 -10.414 1 35.22 147 ALA B O 1
ATOM 2344 N N . PRO B 1 148 ? 11.258 -3.875 -10.086 1 33.81 148 PRO B N 1
ATOM 2345 C CA . PRO B 1 148 ? 11.891 -3.932 -8.766 1 33.81 148 PRO B CA 1
ATOM 2346 C C . PRO B 1 148 ? 13.227 -3.188 -8.719 1 33.81 148 PRO B C 1
ATOM 2348 O O . PRO B 1 148 ? 13.984 -3.217 -9.688 1 33.81 148 PRO B O 1
ATOM 2351 N N . MET B 1 149 ? 13.203 -1.915 -8.344 1 29.55 149 MET B N 1
ATOM 2352 C CA . MET B 1 149 ? 14.531 -1.377 -8.07 1 29.55 149 MET B CA 1
ATOM 2353 C C . MET B 1 149 ? 15.375 -2.381 -7.293 1 29.55 149 MET B C 1
ATOM 2355 O O . MET B 1 149 ? 14.875 -3.051 -6.387 1 29.55 149 MET B O 1
ATOM 2359 N N . PRO B 1 150 ? 16.578 -2.77 -7.988 1 26.75 150 PRO B N 1
ATOM 2360 C CA . PRO B 1 150 ? 17.469 -3.645 -7.238 1 26.75 150 PRO B CA 1
ATOM 2361 C C . PRO B 1 150 ? 17.594 -3.252 -5.77 1 26.75 150 PRO B C 1
ATOM 2363 O O . PRO B 1 150 ? 17.5 -2.068 -5.434 1 26.75 150 PRO B O 1
ATOM 2366 N N . ALA B 1 151 ? 17.547 -4.27 -4.879 1 23.33 151 ALA B N 1
ATOM 2367 C CA . ALA B 1 151 ? 18.078 -4.031 -3.543 1 23.33 151 ALA B CA 1
ATOM 2368 C C . ALA B 1 151 ? 19.422 -3.293 -3.609 1 23.33 151 ALA B C 1
ATOM 2370 O O . ALA B 1 151 ? 20.188 -3.475 -4.555 1 23.33 151 ALA B O 1
#

Secondary structure (DSSP, 8-state):
----------GGG-HHHHHHHHHHHHHHHHHHHTGGGT--HHHHHHHHHHHHSTTEEHHHHHHHHT--HHHHHHHHHHHHHTTSEEEEE-SS-TT-EEEEE-HHHHHHHHHHHHHHHHHHHHHHHHHHHTT-HHHHHHHHHTTTTTS----/----------GGG-HHHHHHHHHHHHHHHHHHHTGGGT--HHHHHHHHHHHHSTTEEHHHHHHHHT--HHHHHHHHHHHHHTTSEEEEE-SS-TT-EEEEE-HHHHHHHHHHHHHHHHHHHHHHHHHHHTT-HHHHHHHHHTTTTTS----

Foldseek 3Di:
DPVPPPDPPDLVPDPVNVVVVLVVVLQVLLCVLCVVLVDGPLLLLLLVVCAVPFFDWLVVSCQQSLHDSVVSVVSQVVCVVVQQKDWDQDPVHNVTITIHGDPVNVVSNVVCVVSVVVSVVVSVVVCVVVVVVVVVVCVVVCVVVVRRDDD/DPVPVPDPPDLVPDPVSVVVVLVVVLQVLLCVLCVVLVDGPLLLLLLVVCAVPFFDWLVVSCQQSLHDSVVSVVSQVVCVVVQQKDWDQDPVHNVTITIHGDPVNVVSNVVCVVSVVVSVVVSVVVCVVVVVVVVVVCVVVCVVVVRRDDD

Solvent-accessible surface area (backbone atoms only — not comparable to full-atom values): 16366 Å² total; per-residue (Å²): 130,82,77,68,69,71,71,74,70,55,65,75,58,33,65,63,51,50,33,47,42,49,31,52,50,42,51,49,44,40,40,65,53,30,48,93,72,73,51,49,71,69,56,47,51,48,52,54,51,30,64,75,37,67,55,41,34,62,67,60,50,13,48,73,71,60,44,52,69,67,60,38,48,52,52,50,50,55,36,33,77,70,48,26,38,43,77,39,71,28,88,85,43,79,86,37,41,20,30,32,62,32,73,58,24,49,51,48,52,60,65,38,48,65,36,51,50,49,25,50,49,55,53,50,54,55,40,50,69,40,69,20,53,59,23,63,66,21,50,55,45,42,36,72,66,52,50,51,72,79,128,129,80,75,67,69,71,72,75,72,56,66,71,58,34,65,64,50,50,34,45,41,49,31,50,50,42,51,50,43,40,40,65,53,30,48,92,74,73,50,48,72,70,55,49,50,48,52,54,51,31,63,75,37,68,56,40,34,64,66,59,51,12,47,73,71,60,44,53,69,67,61,37,48,52,52,50,48,54,35,35,76,72,48,27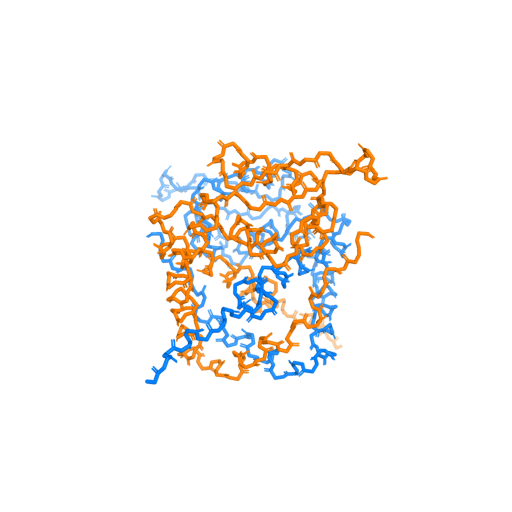,36,43,78,40,71,28,89,86,42,79,86,38,41,21,31,33,61,31,74,58,26,48,50,50,52,61,65,39,49,66,36,52,51,50,26,50,50,55,54,50,53,56,40,50,68,38,70,19,53,60,23,62,66,23,49,56,47,43,35,73,68,53,49,51,71,78,130

Organism: Delftia acidovorans (strain DSM 14801 / SPH-1) (NCBI:txid398578)

Sequence (302 aa):
MDTMTPAPLPLYQRPGFLLRRAHQISVGIFEEQCRPLGLTPPQYGALVLIDASPGSDQSSLARAMGFDKVTTLRLVRGLEEREYVHRALSTRDRRQHELTLTDKGRALLAASVPLVDQAYHRLVSRWKTASCRSCCACWPSWSPAWAPMPAMDTMTPAPLPLYQRPGFLLRRAHQISVGIFEEQCRPLGLTPPQYGALVLIDASPGSDQSSLARAMGFDKVTTLRLVRGLEEREYVHRALSTRDRRQHELTLTDKGRALLAASVPLVDQAYHRLVSRWKTASCRSCCACWPSWSPAWAPMPA

Radius of gyration: 21.55 Å; Cα contacts (8 Å, |Δi|>4): 387; chains: 2; bounding box: 43×70×57 Å

pLDDT: mean 79.67, std 20.38, range [23.33, 98.12]

InterPro domains:
  IPR000835 MarR-type HTH domain [PF12802] (37-96)
  IPR000835 MarR-type HTH domain [PR00598] (56-72)
  IPR000835 MarR-type HTH domain [PR00598] (73-88)
  IPR000835 MarR-type HTH domain [PR00598] (92-108)
  IPR000835 MarR-type HTH domain [PS50995] (1-151)
  IPR000835 MarR-type HTH domain [SM00347] (32-132)
  IPR023187 Transcriptional regulator MarR-type, conserved site [PS01117] (72-105)
  IPR036388 Winged helix-like DNA-binding domain superfamily [G3DSA:1.10.10.10] (2-138)
  IPR036390 Winged helix DNA-binding domain superfamily [SSF46785] (5-130)
  IPR039422 Transcription regulators MarR/SlyA-like [PTHR33164] (18-128)